Protein AF-A0A6V8E3K4-F1 (afdb_monomer_lite)

pLDDT: mean 82.8, std 21.21, range [32.78, 98.62]

Radius of gyration: 32.44 Å; chains: 1; bounding box: 102×70×47 Å

Sequence (227 aa):
MGITAMIPDMTIGQLMNEASARWGEIWDPQSTRMTLLLLCPRKERKMMELHGDMVEHGQPVVSVFHRPRAEAHLLTEQGFDPRAASFMFVNIATADMGPWMQQLVNNEGWLRNSVELAPTPFSVGLPSQRPFEALQTLCFRHPSLPALERYFLPFPAESLPGKCFVSLPRRAAAEMARQQAEVLGVGRLDKPAPPEPEPVAPAQPSTKVEPTTPSGDTGEGPLEEET

Structure (mmCIF, N/CA/C/O backbone):
data_AF-A0A6V8E3K4-F1
#
_entry.id   AF-A0A6V8E3K4-F1
#
loop_
_atom_site.group_PDB
_atom_site.id
_atom_site.type_symbol
_atom_site.label_atom_id
_atom_site.label_alt_id
_atom_site.label_comp_id
_atom_site.label_asym_id
_atom_site.label_entity_id
_atom_site.label_seq_id
_atom_site.pdbx_PDB_ins_code
_atom_site.Cartn_x
_atom_site.Cartn_y
_atom_site.Cartn_z
_atom_site.occupancy
_atom_site.B_iso_or_equiv
_atom_site.auth_seq_id
_atom_site.auth_comp_id
_atom_site.auth_asym_id
_atom_site.auth_atom_id
_atom_site.pdbx_PDB_model_num
ATOM 1 N N . MET A 1 1 ? 15.796 -10.927 -6.234 1.00 80.44 1 MET A N 1
ATOM 2 C CA . MET A 1 1 ? 16.216 -10.058 -5.117 1.00 80.44 1 MET A CA 1
ATOM 3 C C . MET A 1 1 ? 16.508 -8.670 -5.652 1.00 80.44 1 MET A C 1
ATOM 5 O O . MET A 1 1 ? 17.519 -8.524 -6.330 1.00 80.44 1 MET A O 1
ATOM 9 N N . GLY A 1 2 ? 15.591 -7.718 -5.467 1.00 81.88 2 GLY A N 1
ATOM 10 C CA . GLY A 1 2 ? 15.701 -6.337 -5.949 1.00 81.88 2 GLY A CA 1
ATOM 11 C C . GLY A 1 2 ? 16.623 -5.450 -5.105 1.00 81.88 2 GLY A C 1
ATOM 12 O O . GLY A 1 2 ? 17.398 -5.946 -4.292 1.00 81.88 2 GLY A O 1
ATOM 13 N N . ILE A 1 3 ? 16.557 -4.136 -5.332 1.00 87.88 3 ILE A N 1
ATOM 14 C CA . ILE A 1 3 ? 17.195 -3.105 -4.498 1.00 87.88 3 ILE A CA 1
ATOM 15 C C . ILE A 1 3 ? 16.155 -2.042 -4.161 1.00 87.88 3 ILE A C 1
ATOM 17 O O . ILE A 1 3 ? 15.500 -1.515 -5.061 1.00 87.88 3 ILE A O 1
ATOM 21 N N . THR A 1 4 ? 16.020 -1.711 -2.881 1.00 92.12 4 THR A N 1
ATOM 22 C CA . THR A 1 4 ? 15.008 -0.780 -2.388 1.00 92.12 4 THR A CA 1
ATOM 23 C C . THR A 1 4 ? 15.605 0.581 -2.048 1.00 92.12 4 THR A C 1
ATOM 25 O O . THR A 1 4 ? 16.523 0.702 -1.239 1.00 92.12 4 THR A O 1
ATOM 28 N N . ALA A 1 5 ? 15.044 1.629 -2.647 1.00 93.06 5 ALA A N 1
ATOM 29 C CA . ALA A 1 5 ? 15.357 3.022 -2.356 1.00 93.06 5 ALA A CA 1
ATOM 30 C C . ALA A 1 5 ? 14.197 3.694 -1.610 1.00 93.06 5 ALA A C 1
ATOM 32 O O . ALA A 1 5 ? 13.029 3.384 -1.843 1.00 93.06 5 ALA A O 1
ATOM 33 N N . MET A 1 6 ? 14.512 4.645 -0.730 1.00 95.31 6 MET A N 1
ATOM 34 C CA . MET A 1 6 ? 13.515 5.454 -0.025 1.00 95.31 6 MET A CA 1
ATOM 35 C C . MET A 1 6 ? 13.446 6.848 -0.643 1.00 95.31 6 MET A C 1
ATOM 37 O O . MET A 1 6 ? 14.466 7.527 -0.751 1.00 95.31 6 MET A O 1
ATOM 41 N N . ILE A 1 7 ? 12.240 7.274 -1.015 1.00 94.44 7 ILE A N 1
ATOM 42 C CA . ILE A 1 7 ? 11.954 8.603 -1.551 1.00 94.44 7 ILE A CA 1
ATOM 43 C C . ILE A 1 7 ? 11.020 9.322 -0.563 1.00 94.44 7 ILE A C 1
ATOM 45 O O . ILE A 1 7 ? 9.896 8.853 -0.340 1.00 94.44 7 ILE A O 1
ATOM 49 N N . PRO A 1 8 ? 11.467 10.415 0.081 1.00 94.62 8 PRO A N 1
ATOM 50 C CA . PRO A 1 8 ? 10.642 11.160 1.023 1.00 94.62 8 PRO A CA 1
ATOM 51 C C . PRO A 1 8 ? 9.587 12.002 0.298 1.00 94.62 8 PRO A C 1
ATOM 53 O O . PRO A 1 8 ? 9.772 12.382 -0.855 1.00 94.62 8 PRO A O 1
ATOM 56 N N . ASP A 1 9 ? 8.505 12.311 1.013 1.00 92.88 9 ASP A N 1
ATOM 57 C CA . ASP A 1 9 ? 7.489 13.305 0.638 1.00 92.88 9 ASP A CA 1
ATOM 58 C C . ASP A 1 9 ? 6.864 13.109 -0.754 1.00 92.88 9 ASP A C 1
ATOM 60 O O . ASP A 1 9 ? 6.518 14.070 -1.438 1.00 92.88 9 ASP A O 1
ATOM 64 N N . MET A 1 10 ? 6.677 11.846 -1.143 1.00 95.62 10 MET A N 1
ATOM 65 C CA . MET A 1 10 ? 6.018 11.441 -2.387 1.00 95.62 10 MET A CA 1
ATOM 66 C C . MET A 1 10 ? 4.759 10.624 -2.099 1.00 95.62 10 MET A C 1
ATOM 68 O O . MET A 1 10 ? 4.598 10.048 -1.018 1.00 95.62 10 MET A O 1
ATOM 72 N N . THR A 1 11 ? 3.879 10.539 -3.093 1.00 97.56 11 THR A N 1
ATOM 73 C CA . THR A 1 11 ? 2.755 9.598 -3.113 1.00 97.56 11 THR A CA 1
ATOM 74 C C . THR A 1 11 ? 2.998 8.476 -4.124 1.00 97.56 11 THR A C 1
ATOM 76 O O . THR A 1 11 ? 3.780 8.625 -5.068 1.00 97.56 11 THR A O 1
ATOM 79 N N . ILE A 1 12 ? 2.289 7.351 -3.969 1.00 97.69 12 ILE A N 1
ATOM 80 C CA . ILE A 1 12 ? 2.286 6.285 -4.984 1.00 97.69 12 ILE A CA 1
ATOM 81 C C . ILE A 1 12 ? 1.863 6.866 -6.340 1.00 97.69 12 ILE A C 1
ATOM 83 O O . ILE A 1 12 ? 2.533 6.628 -7.336 1.00 97.69 12 ILE A O 1
ATOM 87 N N . GLY A 1 13 ? 0.794 7.663 -6.380 1.00 97.25 13 GLY A N 1
ATOM 88 C CA . GLY A 1 13 ? 0.258 8.240 -7.611 1.00 97.25 13 GLY A CA 1
ATOM 89 C C . GLY A 1 13 ? 1.252 9.149 -8.335 1.00 97.25 13 GLY A C 1
ATOM 90 O O . GLY A 1 13 ? 1.377 9.056 -9.552 1.00 97.25 13 GLY A O 1
ATOM 91 N N . GLN A 1 14 ? 2.011 9.975 -7.607 1.00 97.31 14 GLN A N 1
ATOM 92 C CA . GLN A 1 14 ? 3.079 10.792 -8.199 1.00 97.31 14 GLN A CA 1
ATOM 93 C C . GLN A 1 14 ? 4.160 9.916 -8.838 1.00 97.31 14 GLN A C 1
ATOM 95 O O . GLN A 1 14 ? 4.499 10.111 -10.002 1.00 97.31 14 GLN A O 1
ATOM 100 N N . LEU A 1 15 ? 4.637 8.898 -8.115 1.00 96.81 15 LEU A N 1
ATOM 101 C CA . LEU A 1 15 ? 5.654 7.979 -8.630 1.00 96.81 15 LEU A CA 1
ATOM 102 C C . LEU A 1 15 ? 5.155 7.165 -9.829 1.00 96.81 15 LEU A C 1
ATOM 104 O O . LEU A 1 15 ? 5.935 6.900 -10.737 1.00 96.81 15 LEU A O 1
ATOM 108 N N . MET A 1 16 ? 3.871 6.794 -9.859 1.00 96.31 16 MET A N 1
ATOM 109 C CA . MET A 1 16 ? 3.265 6.117 -11.010 1.00 96.31 16 MET A CA 1
ATOM 110 C C . MET A 1 16 ? 3.154 7.041 -12.228 1.00 96.31 16 MET A C 1
ATOM 112 O O . MET A 1 16 ? 3.421 6.606 -13.343 1.00 96.31 16 MET A O 1
ATOM 116 N N . ASN A 1 17 ? 2.825 8.320 -12.032 1.00 96.44 17 ASN A N 1
ATOM 117 C CA . ASN A 1 17 ? 2.778 9.298 -13.124 1.00 96.44 17 ASN A CA 1
ATOM 118 C C . ASN A 1 17 ? 4.173 9.593 -13.701 1.00 96.44 17 ASN A C 1
ATOM 120 O O . ASN A 1 17 ? 4.315 9.823 -14.899 1.00 96.44 17 ASN A O 1
ATOM 124 N N . GLU A 1 18 ? 5.207 9.565 -12.859 1.00 95.31 18 GLU A N 1
ATOM 125 C CA . GLU A 1 18 ? 6.607 9.758 -13.257 1.00 95.31 18 GLU A CA 1
ATOM 126 C C . GLU A 1 18 ? 7.283 8.471 -13.759 1.00 95.31 18 GLU A C 1
ATOM 128 O O . GLU A 1 18 ? 8.427 8.524 -14.210 1.00 95.31 18 GLU A O 1
ATOM 133 N N . ALA A 1 19 ? 6.611 7.318 -13.682 1.00 93.75 19 ALA A N 1
ATOM 134 C CA . ALA A 1 19 ? 7.231 6.000 -13.803 1.00 93.75 19 ALA A CA 1
ATOM 135 C C . ALA A 1 19 ? 8.024 5.810 -15.103 1.00 93.75 19 ALA A C 1
ATOM 137 O O . ALA A 1 19 ? 9.188 5.415 -15.053 1.00 93.75 19 ALA A O 1
ATOM 138 N N . SER A 1 20 ? 7.444 6.162 -16.255 1.00 92.19 20 SER A N 1
ATOM 139 C CA . SER A 1 20 ? 8.118 6.029 -17.554 1.00 92.19 20 SER A CA 1
ATOM 140 C C . SER A 1 20 ? 9.384 6.883 -17.646 1.00 92.19 20 SER A C 1
ATOM 142 O O . SER A 1 20 ? 10.398 6.430 -18.166 1.00 92.19 20 SER A O 1
ATOM 144 N N . ALA A 1 21 ? 9.350 8.108 -17.116 1.00 91.50 21 ALA A N 1
ATOM 145 C CA . ALA A 1 21 ? 10.513 8.995 -17.114 1.00 91.50 21 ALA A CA 1
ATOM 146 C C . ALA A 1 21 ? 11.571 8.548 -16.094 1.00 91.50 21 ALA A C 1
ATOM 148 O O . ALA A 1 21 ? 12.767 8.675 -16.338 1.00 91.50 21 ALA A O 1
ATOM 149 N N . ARG A 1 22 ? 11.132 8.026 -14.946 1.00 91.31 22 ARG A N 1
ATOM 150 C CA . ARG A 1 22 ? 11.997 7.653 -13.824 1.00 91.31 22 ARG A CA 1
ATOM 151 C C . ARG A 1 22 ? 12.678 6.300 -14.015 1.00 91.31 22 ARG A C 1
ATOM 153 O O . ARG A 1 22 ? 13.808 6.126 -13.565 1.00 91.31 22 ARG A O 1
ATOM 160 N N . TRP A 1 23 ? 11.987 5.339 -14.618 1.00 90.50 23 TRP A N 1
ATOM 161 C CA . TRP A 1 23 ? 12.438 3.950 -14.706 1.00 90.50 23 TRP A CA 1
ATOM 162 C C . TRP A 1 23 ? 12.644 3.460 -16.141 1.00 90.50 23 TRP A C 1
ATOM 164 O O . TRP A 1 23 ? 13.204 2.382 -16.311 1.00 90.50 23 TRP A O 1
ATOM 174 N N . GLY A 1 24 ? 12.266 4.241 -17.160 1.00 88.69 24 GLY A N 1
ATOM 175 C CA . GLY A 1 24 ? 12.573 3.946 -18.560 1.00 88.69 24 GLY A CA 1
ATOM 176 C C . GLY A 1 24 ? 12.165 2.530 -18.962 1.00 88.69 24 GLY A C 1
ATOM 177 O O . GLY A 1 24 ? 11.034 2.117 -18.726 1.00 88.69 24 GLY A O 1
ATOM 178 N N . GLU A 1 25 ? 13.111 1.773 -19.518 1.00 87.12 25 GLU A N 1
ATOM 179 C CA . GLU A 1 25 ? 12.907 0.404 -20.017 1.00 87.12 25 GLU A CA 1
ATOM 180 C C . GLU A 1 25 ? 12.500 -0.614 -18.937 1.00 87.12 25 GLU A C 1
ATOM 182 O O . GLU A 1 25 ? 11.960 -1.669 -19.256 1.00 87.12 25 GLU A O 1
ATOM 187 N N . ILE A 1 26 ? 12.731 -0.308 -17.657 1.00 87.88 26 ILE A N 1
ATOM 188 C CA . ILE A 1 26 ? 12.340 -1.169 -16.529 1.00 87.88 26 ILE A CA 1
ATOM 189 C C . ILE A 1 26 ? 10.818 -1.140 -16.340 1.00 87.88 26 ILE A C 1
ATOM 191 O O . ILE A 1 26 ? 10.219 -2.094 -15.847 1.00 87.88 26 ILE A O 1
ATOM 195 N N . TRP A 1 27 ? 10.198 -0.012 -16.681 1.00 93.00 27 TRP A N 1
ATOM 196 C CA . TRP A 1 27 ? 8.770 0.191 -16.545 1.00 93.00 27 TRP A CA 1
ATOM 197 C C . TRP A 1 27 ? 8.063 -0.193 -17.837 1.00 93.00 27 TRP A C 1
ATOM 199 O O . TRP A 1 27 ? 8.203 0.486 -18.853 1.00 93.00 27 TRP A O 1
ATOM 209 N N . ASP A 1 28 ? 7.239 -1.235 -17.779 1.00 93.50 28 ASP A N 1
ATOM 210 C CA . ASP A 1 28 ? 6.293 -1.505 -18.859 1.00 93.50 28 ASP A CA 1
ATOM 211 C C . ASP A 1 28 ? 4.926 -0.859 -18.538 1.00 93.50 28 ASP A C 1
ATOM 213 O O . ASP A 1 28 ? 4.254 -1.292 -17.592 1.00 93.50 28 ASP A O 1
ATOM 217 N N . PRO A 1 29 ? 4.494 0.158 -19.317 1.00 91.94 29 PRO A N 1
ATOM 218 C CA . PRO A 1 29 ? 3.249 0.887 -19.091 1.00 91.94 29 PRO A CA 1
ATOM 219 C C . PRO A 1 29 ? 1.988 0.077 -19.422 1.00 91.94 29 PRO A C 1
ATOM 221 O O . PRO A 1 29 ? 0.892 0.520 -19.087 1.00 91.94 29 PRO A O 1
ATOM 224 N N . GLN A 1 30 ? 2.111 -1.070 -20.098 1.00 93.56 30 GLN A N 1
ATOM 225 C CA . GLN A 1 30 ? 0.984 -1.959 -20.399 1.00 93.56 30 GLN A CA 1
ATOM 226 C C . GLN A 1 30 ? 0.717 -2.968 -19.279 1.00 93.56 30 GLN A C 1
ATOM 228 O O . GLN A 1 30 ? -0.338 -3.606 -19.252 1.00 93.56 30 GLN A O 1
ATOM 233 N N . SER A 1 31 ? 1.639 -3.106 -18.326 1.00 94.38 31 SER A N 1
ATOM 234 C CA . SER A 1 31 ? 1.451 -4.005 -17.198 1.00 94.38 31 SER A CA 1
ATOM 235 C C . SER A 1 31 ? 0.281 -3.560 -16.327 1.00 94.38 31 SER A C 1
ATOM 237 O O . SER A 1 31 ? 0.240 -2.445 -15.810 1.00 94.38 31 SER A O 1
ATOM 239 N N . THR A 1 32 ? -0.645 -4.483 -16.073 1.00 96.75 32 THR A N 1
ATOM 240 C CA . THR A 1 32 ? -1.747 -4.254 -15.133 1.00 96.75 32 THR A CA 1
ATOM 241 C C . THR A 1 32 ? -1.222 -4.233 -13.701 1.00 96.75 32 THR A C 1
ATOM 243 O O . THR A 1 32 ? -0.498 -5.143 -13.277 1.00 96.75 32 THR A O 1
ATOM 246 N N . ARG A 1 33 ? -1.613 -3.212 -12.935 1.00 96.38 33 ARG A N 1
ATOM 247 C CA . ARG A 1 33 ? -1.152 -2.979 -11.561 1.00 96.38 33 ARG A CA 1
ATOM 248 C C . ARG A 1 33 ? -2.316 -2.877 -10.592 1.00 96.38 33 ARG A C 1
ATOM 250 O O . ARG A 1 33 ? -3.436 -2.564 -10.982 1.00 96.38 33 ARG A O 1
ATOM 257 N N . MET A 1 34 ? -2.026 -3.110 -9.320 1.00 96.62 34 MET A N 1
ATOM 258 C CA . MET A 1 34 ? -2.977 -2.911 -8.232 1.00 96.62 34 MET A CA 1
ATOM 259 C C . MET A 1 34 ? -2.287 -2.362 -6.992 1.00 96.62 34 MET A C 1
ATOM 261 O O . MET A 1 34 ? -1.101 -2.612 -6.776 1.00 96.62 34 MET A O 1
ATOM 265 N N . THR A 1 35 ? -3.055 -1.651 -6.169 1.00 97.88 35 THR A N 1
ATOM 266 C CA . THR A 1 35 ? -2.643 -1.207 -4.837 1.00 97.88 35 THR A CA 1
ATOM 267 C C . THR A 1 35 ? -3.321 -2.086 -3.790 1.00 97.88 35 THR A C 1
ATOM 269 O O . THR A 1 35 ? -4.546 -2.086 -3.673 1.00 97.88 35 THR A O 1
ATOM 272 N N . LEU A 1 36 ? -2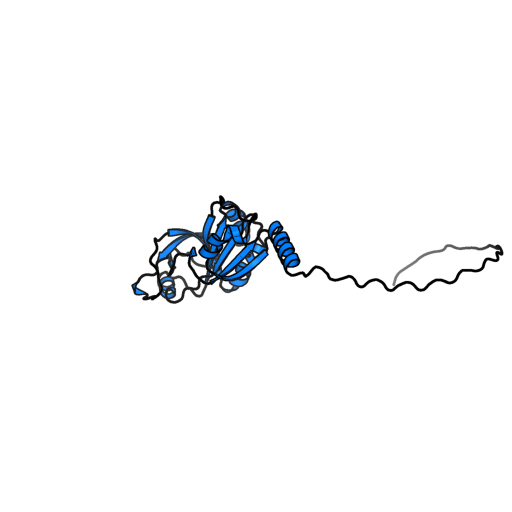.528 -2.835 -3.027 1.00 97.81 36 LEU A N 1
ATOM 273 C CA . LEU A 1 36 ? -2.988 -3.723 -1.955 1.00 97.81 36 LEU A CA 1
ATOM 274 C C . LEU A 1 36 ? -2.547 -3.214 -0.580 1.00 97.81 36 LEU A C 1
ATOM 276 O O . LEU A 1 36 ? -1.639 -2.385 -0.480 1.00 97.81 36 LEU A O 1
ATOM 280 N N . LEU A 1 37 ? -3.174 -3.724 0.479 1.00 98.62 37 LEU A N 1
ATOM 281 C CA . LEU A 1 37 ? -2.830 -3.420 1.868 1.00 98.62 37 LEU A CA 1
ATOM 282 C C . LEU A 1 37 ? -2.046 -4.576 2.503 1.00 98.62 37 LEU A C 1
ATOM 284 O O . LEU A 1 37 ? -2.475 -5.727 2.467 1.00 98.62 37 LEU A O 1
ATOM 288 N N . LEU A 1 38 ? -0.920 -4.263 3.138 1.00 98.50 38 LEU A N 1
ATOM 289 C CA . LEU A 1 38 ? -0.187 -5.164 4.020 1.00 98.50 38 LEU A CA 1
ATOM 290 C C . LEU A 1 38 ? -0.301 -4.686 5.470 1.00 98.50 38 LEU A C 1
ATOM 292 O O . LEU A 1 38 ? -0.050 -3.514 5.771 1.00 98.50 38 LEU A O 1
ATOM 296 N N . LEU A 1 39 ? -0.654 -5.606 6.369 1.00 98.31 39 LEU A N 1
ATOM 297 C CA . LEU A 1 39 ? -0.708 -5.377 7.812 1.00 98.31 39 LEU A CA 1
ATOM 298 C C . LEU A 1 39 ? 0.379 -6.196 8.509 1.00 98.31 39 LEU A C 1
ATOM 300 O O . LEU A 1 39 ? 0.288 -7.422 8.575 1.00 98.31 39 LEU A O 1
ATOM 304 N N . CYS A 1 40 ? 1.378 -5.520 9.077 1.00 97.94 40 CYS A N 1
ATOM 305 C CA . CYS A 1 40 ? 2.447 -6.162 9.849 1.00 97.94 40 CYS A CA 1
ATOM 306 C C . CYS A 1 40 ? 2.557 -5.584 11.267 1.00 97.94 40 CYS A C 1
ATOM 308 O O . CYS A 1 40 ? 2.223 -4.414 11.486 1.00 97.94 40 CYS A O 1
ATOM 310 N N . PRO A 1 41 ? 3.039 -6.355 12.257 1.00 97.69 41 PRO A N 1
ATOM 311 C CA . PRO A 1 41 ? 3.396 -5.830 13.564 1.00 97.69 41 PRO A CA 1
ATOM 312 C C . PRO A 1 41 ? 4.389 -4.676 13.434 1.00 97.69 41 PRO A C 1
ATOM 314 O O . PRO A 1 41 ? 5.315 -4.708 12.625 1.00 97.69 41 PRO A O 1
ATOM 317 N N . ARG A 1 42 ? 4.262 -3.648 14.277 1.00 96.00 42 ARG A N 1
ATOM 318 C CA . ARG A 1 42 ? 5.152 -2.471 14.197 1.00 96.00 42 ARG A CA 1
ATOM 319 C C . ARG A 1 42 ? 6.642 -2.795 14.299 1.00 96.00 42 ARG A C 1
ATOM 321 O O . ARG A 1 42 ? 7.446 -2.120 13.663 1.00 96.00 42 ARG A O 1
ATOM 328 N N . LYS A 1 43 ? 6.996 -3.831 15.062 1.00 95.69 43 LYS A N 1
ATOM 329 C CA . LYS A 1 43 ? 8.375 -4.327 15.203 1.00 95.69 43 LYS A CA 1
ATOM 330 C C . LYS A 1 43 ? 8.972 -4.847 13.886 1.00 95.69 43 LYS A C 1
ATOM 332 O O . LYS A 1 43 ? 10.177 -4.766 13.701 1.00 95.69 43 LYS A O 1
ATOM 337 N N . GLU A 1 44 ? 8.138 -5.313 12.960 1.00 95.88 44 GLU A N 1
ATOM 338 C CA . GLU A 1 44 ? 8.548 -5.867 11.662 1.00 95.88 44 GLU A CA 1
A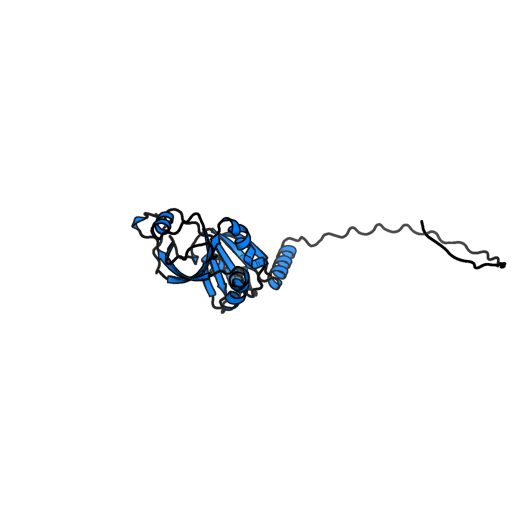TOM 339 C C . GLU A 1 44 ? 8.547 -4.819 10.544 1.00 95.88 44 GLU A C 1
ATOM 341 O O . GLU A 1 44 ? 8.936 -5.108 9.416 1.00 95.88 44 GLU A O 1
ATOM 346 N N . ARG A 1 45 ? 8.180 -3.567 10.849 1.00 95.81 45 ARG A N 1
ATOM 347 C CA . ARG A 1 45 ? 8.150 -2.474 9.870 1.00 95.81 45 ARG A CA 1
ATOM 348 C C . ARG A 1 45 ? 9.460 -2.357 9.092 1.00 95.81 45 ARG A C 1
ATOM 350 O O . ARG A 1 45 ? 9.422 -2.228 7.877 1.00 95.81 45 ARG A O 1
ATOM 357 N N . LYS A 1 46 ? 10.609 -2.413 9.777 1.00 94.50 46 LYS A N 1
ATOM 358 C CA . LYS A 1 46 ? 11.922 -2.240 9.136 1.00 94.50 46 LYS A CA 1
ATOM 359 C C . LYS A 1 46 ? 12.245 -3.360 8.145 1.00 94.50 46 LYS A C 1
ATOM 361 O O . LYS A 1 46 ? 12.870 -3.088 7.128 1.00 94.50 46 LYS A O 1
ATOM 366 N N . MET A 1 47 ? 11.805 -4.583 8.438 1.00 94.75 47 MET A N 1
ATOM 367 C CA . MET A 1 47 ? 11.923 -5.712 7.517 1.00 94.75 47 MET A CA 1
ATOM 368 C C . MET A 1 47 ? 11.051 -5.467 6.281 1.00 94.75 47 MET A C 1
ATOM 370 O O . MET A 1 47 ? 11.552 -5.529 5.163 1.00 94.75 47 MET A O 1
ATOM 374 N N . MET A 1 48 ? 9.796 -5.052 6.480 1.00 96.56 48 MET A N 1
ATOM 375 C CA . MET A 1 48 ? 8.874 -4.770 5.375 1.00 96.56 48 MET A CA 1
ATOM 376 C C . MET A 1 48 ? 9.331 -3.611 4.475 1.00 96.56 48 MET A C 1
ATOM 378 O O . MET A 1 48 ? 9.096 -3.650 3.272 1.00 96.56 48 MET A O 1
ATOM 382 N N . GLU A 1 49 ? 10.027 -2.606 5.021 1.00 95.75 49 GLU A N 1
ATOM 383 C CA . GLU A 1 49 ? 10.660 -1.533 4.231 1.00 95.75 49 GLU A CA 1
ATOM 384 C C . GLU A 1 49 ? 11.677 -2.062 3.206 1.00 95.75 49 GLU A C 1
ATOM 386 O O . GLU A 1 49 ? 11.886 -1.408 2.190 1.00 95.75 49 GLU A O 1
ATOM 391 N N . LEU A 1 50 ? 12.303 -3.215 3.468 1.00 94.19 50 LEU A N 1
ATOM 392 C CA . LEU A 1 50 ? 13.330 -3.840 2.628 1.00 94.19 50 LEU A CA 1
ATOM 393 C C . LEU A 1 50 ? 12.857 -5.162 2.006 1.00 94.19 50 LEU A C 1
ATOM 395 O O . LEU A 1 50 ? 13.667 -5.915 1.470 1.00 94.19 50 LEU A O 1
ATOM 399 N N . HIS A 1 51 ? 11.553 -5.459 2.046 1.00 94.75 51 HIS A N 1
ATOM 400 C CA . HIS A 1 51 ? 11.007 -6.726 1.540 1.00 94.75 51 HIS A CA 1
ATOM 401 C C . HIS A 1 51 ? 11.396 -6.993 0.082 1.00 94.75 51 HIS A C 1
ATOM 403 O O . HIS A 1 51 ? 11.773 -8.103 -0.289 1.00 94.75 51 HIS A O 1
ATOM 409 N N . GLY A 1 52 ? 11.396 -5.943 -0.739 1.00 92.62 52 GLY A N 1
ATOM 410 C CA . GLY A 1 52 ? 11.767 -6.039 -2.146 1.00 92.62 52 GLY A CA 1
ATOM 411 C C . GLY A 1 52 ? 13.224 -6.448 -2.400 1.00 92.62 52 GLY A C 1
ATOM 412 O O . GLY A 1 52 ? 13.526 -6.965 -3.475 1.00 92.62 52 GLY A O 1
ATOM 413 N N . ASP A 1 53 ? 14.115 -6.298 -1.417 1.00 92.56 53 ASP A N 1
ATOM 414 C CA . ASP A 1 53 ? 15.504 -6.765 -1.522 1.00 92.56 53 ASP A CA 1
ATOM 415 C C . ASP A 1 53 ? 15.576 -8.293 -1.456 1.00 92.56 53 ASP A C 1
ATOM 417 O O . ASP A 1 53 ? 16.453 -8.910 -2.056 1.00 92.56 53 ASP A O 1
ATOM 421 N N . MET A 1 54 ? 14.613 -8.923 -0.784 1.00 90.81 54 MET A N 1
ATOM 422 C CA . MET A 1 54 ? 14.535 -10.375 -0.608 1.00 90.81 54 MET A CA 1
ATOM 423 C C . MET A 1 54 ? 13.725 -11.063 -1.714 1.00 90.81 54 MET A C 1
ATOM 425 O O . MET A 1 54 ? 13.790 -12.281 -1.868 1.00 90.81 54 MET A O 1
ATOM 429 N N . VAL A 1 55 ? 12.998 -10.293 -2.526 1.00 91.88 55 VAL A N 1
ATOM 430 C CA . VAL A 1 55 ? 12.076 -10.803 -3.547 1.00 91.88 55 VAL A CA 1
ATOM 431 C C . VAL A 1 55 ? 12.624 -10.555 -4.951 1.00 91.88 55 VAL A C 1
ATOM 433 O O . VAL A 1 55 ? 13.281 -9.554 -5.234 1.00 91.88 55 VAL A O 1
ATOM 436 N N . GLU A 1 56 ? 12.414 -11.498 -5.864 1.00 90.81 56 GLU A N 1
ATOM 437 C CA . 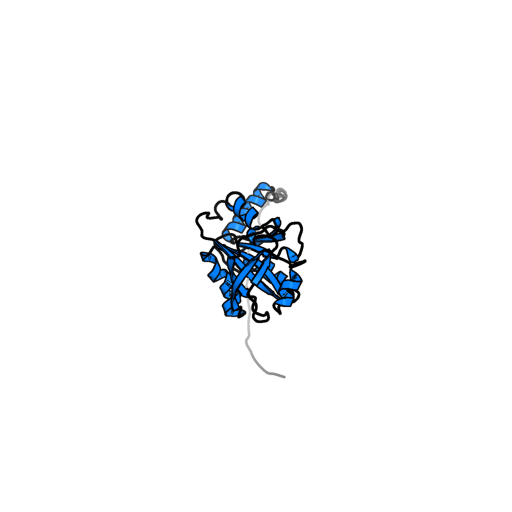GLU A 1 56 ? 12.593 -11.267 -7.298 1.00 90.81 56 GLU A CA 1
ATOM 438 C C . GLU A 1 56 ? 11.278 -10.820 -7.932 1.00 90.81 56 GLU A C 1
ATOM 440 O O . GLU A 1 56 ? 10.237 -11.427 -7.700 1.00 90.81 56 GLU A O 1
ATOM 445 N N . HIS A 1 57 ? 11.340 -9.732 -8.695 1.00 93.25 57 HIS A N 1
ATOM 446 C CA . HIS A 1 57 ? 10.205 -9.111 -9.368 1.00 93.25 57 HIS A CA 1
ATOM 447 C C . HIS A 1 57 ? 10.683 -8.464 -10.669 1.00 93.25 57 HIS A C 1
ATOM 449 O O . HIS A 1 57 ? 11.868 -8.132 -10.799 1.00 93.25 57 HIS A O 1
ATOM 455 N N . GLY A 1 58 ? 9.783 -8.366 -11.645 1.00 92.31 58 GLY A N 1
ATOM 456 C CA . GLY A 1 58 ? 10.074 -7.857 -12.983 1.00 92.31 58 GLY A CA 1
ATOM 457 C C . GLY A 1 58 ? 9.851 -6.355 -13.136 1.00 92.31 58 GLY A C 1
ATOM 458 O O . GLY A 1 58 ? 10.540 -5.727 -13.934 1.00 92.31 58 GLY A O 1
ATOM 459 N N . GLN A 1 59 ? 8.929 -5.775 -12.368 1.00 94.12 59 GLN A N 1
ATOM 460 C CA . GLN A 1 59 ? 8.553 -4.363 -12.446 1.00 94.12 59 GLN A CA 1
ATOM 461 C C . GLN A 1 59 ? 8.823 -3.624 -11.131 1.00 94.12 59 GLN A C 1
ATOM 463 O O . GLN A 1 59 ? 8.698 -4.218 -10.062 1.00 94.12 59 GLN A O 1
ATOM 468 N N . PRO A 1 60 ? 9.093 -2.304 -11.159 1.00 95.81 60 PRO A N 1
ATOM 469 C CA . PRO A 1 60 ? 9.226 -1.507 -9.945 1.00 95.81 60 PRO A CA 1
ATOM 470 C C . PRO A 1 60 ? 8.023 -1.684 -9.011 1.00 95.81 60 PRO A C 1
ATOM 472 O O . PRO A 1 60 ? 6.868 -1.592 -9.444 1.00 95.81 60 PRO A O 1
ATOM 475 N N . VAL A 1 61 ? 8.285 -1.908 -7.724 1.00 97.56 61 VAL A N 1
ATOM 476 C CA . VAL A 1 61 ? 7.255 -2.022 -6.682 1.00 97.56 61 VAL A CA 1
ATOM 477 C C . VAL A 1 61 ? 7.351 -0.819 -5.764 1.00 97.56 61 VAL A C 1
ATOM 479 O O . VAL A 1 61 ? 8.415 -0.538 -5.218 1.00 97.56 61 VAL A O 1
ATOM 482 N N . VAL A 1 62 ? 6.244 -0.100 -5.588 1.00 98.00 62 VAL A N 1
ATOM 483 C CA . VAL A 1 62 ? 6.202 1.111 -4.760 1.00 98.00 62 VAL A CA 1
ATOM 484 C C . VAL A 1 62 ? 5.338 0.858 -3.553 1.00 98.00 62 VAL A C 1
ATOM 486 O O . VAL A 1 62 ? 4.233 0.342 -3.669 1.00 98.00 62 VAL A O 1
ATOM 489 N N . SER A 1 63 ? 5.815 1.262 -2.388 1.00 98.00 63 SER A N 1
ATOM 490 C CA . SER A 1 63 ? 5.055 1.108 -1.162 1.00 98.00 63 SER A CA 1
ATOM 491 C C . SER A 1 63 ? 5.151 2.316 -0.255 1.00 98.00 63 SER A C 1
ATOM 493 O O . SER A 1 63 ? 6.156 3.018 -0.244 1.00 98.00 63 SER A O 1
ATOM 495 N N . VAL A 1 64 ? 4.101 2.565 0.520 1.00 98.06 64 VAL A N 1
ATOM 496 C CA . VAL A 1 64 ? 4.046 3.665 1.483 1.00 98.06 64 VAL A CA 1
ATOM 497 C C . VAL A 1 64 ? 3.371 3.196 2.760 1.00 98.06 64 VAL A C 1
ATOM 499 O O . VAL A 1 64 ? 2.345 2.517 2.739 1.00 98.06 64 VAL A O 1
ATOM 502 N N . PHE A 1 65 ? 3.943 3.571 3.900 1.00 97.62 65 PHE A N 1
ATOM 503 C CA . PHE A 1 65 ? 3.300 3.336 5.186 1.00 97.62 65 PHE A CA 1
ATOM 504 C C . PHE A 1 65 ? 2.367 4.486 5.538 1.00 97.62 65 PHE A C 1
ATOM 506 O O . PHE A 1 65 ? 2.818 5.616 5.731 1.00 97.62 65 PHE A O 1
ATOM 513 N N . HIS A 1 66 ? 1.096 4.169 5.748 1.00 96.44 66 HIS A N 1
ATOM 514 C CA . HIS A 1 66 ? 0.133 5.079 6.340 1.00 96.44 66 HIS A CA 1
ATOM 515 C C . HIS A 1 66 ? 0.115 4.925 7.865 1.00 96.44 66 HIS A C 1
ATOM 517 O O . HIS A 1 66 ? 0.199 3.822 8.415 1.00 96.44 66 HIS A O 1
ATOM 523 N N . ARG A 1 67 ? 0.006 6.048 8.578 1.00 94.12 67 ARG A N 1
ATOM 524 C CA . ARG A 1 67 ? -0.194 6.057 10.028 1.00 94.12 67 ARG A CA 1
ATOM 525 C C . ARG A 1 67 ? -1.512 6.764 10.334 1.00 94.12 67 ARG A C 1
ATOM 527 O O . ARG A 1 67 ? -1.510 7.992 10.281 1.00 94.12 67 ARG A O 1
ATOM 534 N N . PRO A 1 68 ? -2.561 6.028 10.744 1.00 93.44 68 PRO A N 1
ATOM 535 C CA . PRO A 1 68 ? -3.795 6.625 11.239 1.00 93.44 68 PRO A CA 1
ATOM 536 C C . PRO A 1 68 ? -3.497 7.625 12.356 1.00 93.44 68 PRO A C 1
ATOM 538 O O . PRO A 1 68 ? -2.753 7.320 13.300 1.00 93.44 68 PRO A O 1
ATOM 541 N N . ARG A 1 69 ? -4.038 8.832 12.219 1.00 90.50 69 ARG A N 1
ATOM 542 C CA . ARG A 1 69 ? -3.969 9.913 13.199 1.00 90.50 69 ARG A CA 1
ATOM 543 C C . ARG A 1 69 ? -5.370 10.185 13.720 1.00 90.50 69 ARG A C 1
ATOM 545 O O . ARG A 1 69 ? -5.762 9.555 14.698 1.00 90.50 69 ARG A O 1
ATOM 552 N N . ALA A 1 70 ? -6.116 11.079 13.080 1.00 90.31 70 ALA A N 1
ATOM 553 C CA . ALA A 1 70 ? -7.460 11.436 13.521 1.00 90.31 70 ALA A CA 1
ATOM 554 C C . ALA A 1 70 ? -8.432 10.255 13.390 1.00 90.31 70 ALA A C 1
ATOM 556 O O . ALA A 1 70 ? -9.324 10.087 14.210 1.00 90.31 70 ALA A O 1
ATOM 557 N N . GLU A 1 71 ? -8.195 9.384 12.415 1.00 92.25 71 GLU A N 1
ATOM 558 C CA . GLU A 1 71 ? -9.007 8.220 12.056 1.00 92.25 71 GLU A CA 1
ATOM 559 C C . GLU A 1 71 ? -8.769 7.034 13.003 1.00 92.25 71 GLU A C 1
ATOM 561 O O . GLU A 1 71 ? -9.470 6.031 12.935 1.00 92.25 71 GLU A O 1
ATOM 566 N N . ALA A 1 72 ? -7.773 7.119 13.894 1.00 94.38 72 ALA A N 1
ATOM 567 C CA . ALA A 1 72 ? -7.372 6.006 14.748 1.00 94.38 72 ALA A CA 1
ATOM 568 C C . ALA A 1 72 ? -8.509 5.504 15.657 1.00 94.38 72 ALA A C 1
ATOM 570 O O . ALA A 1 72 ? -8.575 4.308 15.927 1.00 94.38 72 ALA A O 1
ATOM 571 N N . HIS A 1 73 ? -9.410 6.389 16.099 1.00 94.94 73 HIS A N 1
ATOM 572 C CA . HIS A 1 73 ? -10.567 6.001 16.913 1.00 94.94 73 HIS A CA 1
ATOM 573 C C . HIS A 1 73 ? -11.547 5.101 16.147 1.00 94.94 73 HIS A C 1
ATOM 575 O O . HIS A 1 73 ? -12.051 4.149 16.729 1.00 94.94 73 HIS A O 1
ATOM 581 N N . LEU A 1 74 ? -11.720 5.312 14.837 1.00 95.56 74 LEU A N 1
ATOM 582 C CA . LEU A 1 74 ? -12.576 4.477 13.984 1.00 95.56 74 LEU A CA 1
ATOM 583 C C . LEU A 1 74 ? -12.055 3.040 13.859 1.00 95.56 74 LEU A C 1
ATOM 585 O O . LEU A 1 74 ? -12.814 2.121 13.568 1.00 95.56 74 LEU A O 1
ATOM 589 N N . LEU A 1 75 ? -10.749 2.831 14.041 1.00 96.31 75 LEU A N 1
ATOM 590 C CA . LEU A 1 75 ? -10.163 1.488 14.095 1.00 96.31 75 LEU A CA 1
ATOM 591 C C . LEU A 1 75 ? -10.434 0.842 15.452 1.00 96.31 75 LEU A C 1
ATOM 593 O O . LEU A 1 75 ? -10.833 -0.318 15.508 1.00 96.31 75 LEU A O 1
ATOM 597 N N . THR A 1 76 ? -10.298 1.611 16.533 1.00 96.00 76 THR A N 1
ATOM 598 C CA . THR A 1 76 ? -10.635 1.150 17.884 1.00 96.00 76 THR A CA 1
ATOM 599 C C . THR A 1 76 ? -12.111 0.759 17.998 1.00 96.00 76 THR A C 1
ATOM 601 O O . THR A 1 76 ? -12.417 -0.260 18.609 1.00 96.00 76 THR A O 1
ATOM 604 N N . GLU A 1 77 ? -13.022 1.514 17.377 1.00 95.50 77 GLU A N 1
ATOM 605 C CA . GLU A 1 77 ? -14.459 1.195 17.307 1.00 95.50 77 GLU A CA 1
ATOM 606 C C . GLU A 1 77 ? -14.739 -0.128 16.578 1.00 95.50 77 GLU A C 1
ATOM 608 O O . GLU A 1 77 ? -15.682 -0.834 16.924 1.00 95.50 77 GLU A O 1
ATOM 613 N N . GLN A 1 78 ? -13.883 -0.507 15.626 1.00 95.12 78 GLN A N 1
ATOM 614 C CA . GLN A 1 78 ? -13.915 -1.809 14.950 1.00 95.12 78 GLN A CA 1
ATOM 615 C C . GLN A 1 78 ? -13.211 -2.924 15.748 1.00 95.12 78 GLN A C 1
ATOM 617 O O . GLN A 1 78 ? -13.051 -4.036 15.249 1.00 95.12 78 GLN A O 1
ATOM 622 N N . GLY A 1 79 ? -12.742 -2.647 16.969 1.00 95.31 79 GLY A N 1
ATOM 623 C CA . GLY A 1 79 ? -11.990 -3.605 17.782 1.00 95.31 79 GLY A CA 1
ATOM 624 C C . GLY A 1 79 ? -10.553 -3.844 17.302 1.00 95.31 79 GLY A C 1
ATOM 625 O O . GLY A 1 79 ? -9.927 -4.822 17.708 1.00 95.31 79 GLY A O 1
ATOM 626 N N . PHE A 1 80 ? -10.008 -2.967 16.453 1.00 96.38 80 PHE A N 1
ATOM 627 C CA . PHE A 1 80 ? -8.644 -3.065 15.938 1.00 96.38 80 PHE A CA 1
ATOM 628 C C . PHE A 1 80 ? -7.732 -2.052 16.640 1.00 96.38 80 PHE A C 1
ATOM 630 O O . PHE A 1 80 ? -7.950 -0.847 16.543 1.00 96.38 80 PHE A O 1
ATOM 637 N N . ASP A 1 81 ? -6.659 -2.508 17.297 1.00 95.44 81 ASP A N 1
ATOM 638 C CA . ASP A 1 81 ? -5.677 -1.593 17.895 1.00 95.44 81 ASP A CA 1
ATOM 639 C C . ASP A 1 81 ? -4.776 -0.959 16.810 1.00 95.44 81 ASP A C 1
ATOM 641 O O . ASP A 1 81 ? -3.895 -1.635 16.259 1.00 95.44 81 ASP A O 1
ATOM 645 N N . PRO A 1 82 ? -4.891 0.356 16.527 1.00 94.69 82 PRO A N 1
ATOM 646 C CA . PRO A 1 82 ? -4.034 1.026 15.549 1.00 94.69 82 PRO A CA 1
ATOM 647 C C . PRO A 1 82 ? -2.556 1.039 15.966 1.00 94.69 82 PRO A C 1
ATOM 649 O O . PRO A 1 82 ? -1.682 1.365 15.151 1.00 94.69 82 PRO A O 1
ATOM 652 N N . ARG A 1 83 ? -2.247 0.740 17.237 1.00 94.44 83 ARG A N 1
ATOM 653 C CA . ARG A 1 83 ? -0.886 0.654 17.775 1.00 94.44 83 ARG A CA 1
ATOM 654 C C . ARG A 1 83 ? -0.231 -0.711 17.620 1.00 94.44 83 ARG A C 1
ATOM 656 O O . ARG A 1 83 ? 0.998 -0.754 17.648 1.00 94.44 83 ARG A O 1
ATOM 663 N N . ALA A 1 84 ? -0.998 -1.762 17.357 1.00 94.38 84 ALA A N 1
ATOM 664 C CA . ALA A 1 84 ? -0.467 -3.100 17.128 1.00 94.38 84 ALA A CA 1
ATOM 665 C C . ALA A 1 84 ? 0.150 -3.262 15.726 1.00 94.38 84 ALA A C 1
ATOM 667 O O . ALA A 1 84 ? 1.130 -3.991 15.561 1.00 94.38 84 ALA A O 1
ATOM 668 N N . ALA A 1 85 ? -0.372 -2.540 14.728 1.00 97.06 85 ALA A N 1
ATOM 669 C CA . ALA A 1 85 ? -0.008 -2.722 13.324 1.00 97.06 85 ALA A CA 1
ATOM 670 C C . ALA A 1 85 ? 0.699 -1.509 12.690 1.00 97.06 85 ALA A C 1
ATOM 672 O O . ALA A 1 85 ? 0.591 -0.360 13.142 1.00 97.06 85 ALA A O 1
ATOM 673 N N . SER A 1 86 ? 1.419 -1.790 11.608 1.00 97.75 86 SER A N 1
ATOM 674 C CA . SER A 1 86 ? 1.765 -0.850 10.546 1.00 97.75 86 SER A CA 1
ATOM 675 C C . SER A 1 86 ? 0.905 -1.156 9.324 1.00 97.75 86 SER A C 1
ATOM 677 O O . SER A 1 86 ? 0.682 -2.320 9.003 1.00 97.75 86 SER A O 1
ATOM 679 N N . PHE A 1 87 ? 0.455 -0.105 8.644 1.00 98.12 87 PHE A N 1
ATOM 680 C CA . PHE A 1 87 ? -0.420 -0.191 7.480 1.00 98.12 87 PHE A CA 1
ATOM 681 C C . PHE A 1 87 ? 0.382 0.235 6.260 1.00 98.12 87 PHE A C 1
ATOM 683 O O . PHE A 1 87 ? 0.790 1.394 6.168 1.00 98.12 87 PHE A O 1
ATOM 690 N N . MET A 1 88 ? 0.675 -0.703 5.370 1.00 98.31 88 MET A N 1
ATOM 691 C CA . MET A 1 88 ? 1.533 -0.477 4.213 1.00 98.31 88 MET A CA 1
ATOM 692 C C . MET A 1 88 ? 0.729 -0.689 2.942 1.00 98.31 88 MET A C 1
ATOM 694 O O . MET A 1 88 ? 0.248 -1.787 2.691 1.00 98.31 88 MET A O 1
ATOM 698 N N . PHE A 1 89 ? 0.593 0.353 2.135 1.00 98.56 89 PHE A N 1
ATOM 699 C CA . PHE A 1 89 ? 0.059 0.214 0.790 1.00 98.56 89 PHE A CA 1
ATOM 700 C C . PHE A 1 89 ? 1.183 -0.176 -0.148 1.00 98.56 89 PHE A C 1
ATOM 702 O O . PHE A 1 89 ? 2.264 0.407 -0.080 1.00 98.56 89 PHE A O 1
ATOM 709 N N . VAL A 1 90 ? 0.931 -1.154 -1.009 1.00 98.50 90 VAL A N 1
ATOM 710 C CA . VAL A 1 90 ? 1.896 -1.650 -1.989 1.00 98.50 90 VAL A CA 1
ATOM 711 C C . VAL A 1 90 ? 1.247 -1.615 -3.359 1.00 98.50 90 VAL A C 1
ATOM 713 O O . VAL A 1 90 ? 0.261 -2.305 -3.599 1.00 98.50 90 VAL A O 1
ATOM 716 N N . ASN A 1 91 ? 1.802 -0.807 -4.252 1.00 98.38 91 ASN A N 1
ATOM 717 C CA . ASN A 1 91 ? 1.465 -0.801 -5.660 1.00 98.38 91 ASN A CA 1
ATOM 718 C C . ASN A 1 91 ? 2.431 -1.710 -6.425 1.00 98.38 91 ASN A C 1
ATOM 720 O O . ASN A 1 91 ? 3.639 -1.457 -6.472 1.00 98.38 91 ASN A O 1
ATOM 724 N N . ILE A 1 92 ? 1.885 -2.757 -7.033 1.00 98.06 92 ILE A N 1
ATOM 725 C CA . ILE A 1 92 ? 2.651 -3.835 -7.659 1.00 98.06 92 ILE A CA 1
ATOM 726 C C . ILE A 1 92 ? 2.025 -4.251 -8.991 1.00 98.06 92 ILE A C 1
ATOM 728 O O . ILE A 1 92 ? 0.806 -4.167 -9.174 1.00 98.06 92 ILE A O 1
ATOM 732 N N . ALA A 1 93 ? 2.860 -4.710 -9.924 1.00 97.56 93 ALA A N 1
ATOM 733 C CA . ALA A 1 93 ? 2.387 -5.401 -11.114 1.00 97.56 93 ALA A CA 1
ATOM 734 C C . ALA A 1 93 ? 1.699 -6.711 -10.713 1.00 97.56 93 ALA A C 1
ATOM 736 O O . ALA A 1 93 ? 2.207 -7.482 -9.902 1.00 97.56 93 ALA A O 1
ATOM 737 N N . THR A 1 94 ? 0.538 -6.987 -11.294 1.00 96.75 94 THR A N 1
ATOM 738 C CA . THR A 1 94 ? -0.242 -8.193 -10.967 1.00 96.75 94 THR A CA 1
ATOM 739 C C . THR A 1 94 ? 0.542 -9.489 -11.205 1.00 96.75 94 THR A C 1
ATOM 741 O O . THR A 1 94 ? 0.398 -10.432 -10.428 1.00 96.75 94 THR A O 1
ATOM 744 N N . ALA A 1 95 ? 1.430 -9.505 -12.205 1.00 95.69 95 ALA A N 1
ATOM 745 C CA . ALA A 1 95 ? 2.338 -10.618 -12.489 1.00 95.69 95 ALA A CA 1
ATOM 746 C C . ALA A 1 95 ? 3.364 -10.881 -11.366 1.00 95.69 95 ALA A C 1
ATOM 748 O O . ALA A 1 95 ? 3.728 -12.031 -11.131 1.00 95.69 95 ALA A O 1
ATOM 749 N N . ASP A 1 96 ? 3.778 -9.843 -10.632 1.00 96.19 96 ASP A N 1
ATOM 750 C CA . ASP A 1 96 ? 4.774 -9.939 -9.556 1.00 96.19 96 ASP A CA 1
ATOM 751 C C . ASP A 1 96 ? 4.149 -10.243 -8.182 1.00 96.19 96 ASP A C 1
ATOM 753 O O . ASP A 1 96 ? 4.860 -10.568 -7.231 1.00 96.19 96 ASP A O 1
ATOM 757 N N . MET A 1 97 ? 2.817 -10.187 -8.050 1.00 96.19 97 MET A N 1
ATOM 758 C CA . MET A 1 97 ? 2.126 -10.396 -6.768 1.00 96.19 97 MET A CA 1
ATOM 759 C C . MET A 1 97 ? 2.392 -11.785 -6.171 1.00 96.19 97 MET A C 1
ATOM 761 O O . MET A 1 97 ? 2.581 -11.905 -4.962 1.00 96.19 97 MET A O 1
ATOM 765 N N . GLY A 1 98 ? 2.395 -12.834 -7.000 1.00 95.00 98 GLY A N 1
ATOM 766 C CA . GLY A 1 98 ? 2.642 -14.208 -6.553 1.00 95.00 98 GLY A CA 1
ATOM 767 C C . GLY A 1 98 ? 4.005 -14.346 -5.868 1.00 95.00 98 GLY A C 1
ATOM 768 O O . GLY A 1 98 ? 4.033 -14.620 -4.667 1.00 95.00 98 GLY A O 1
ATOM 769 N N . PRO A 1 99 ? 5.118 -14.090 -6.585 1.00 93.75 99 PRO A N 1
ATOM 770 C CA . PRO A 1 99 ? 6.463 -14.087 -6.006 1.00 93.75 99 PRO A CA 1
ATOM 771 C C . PRO A 1 99 ? 6.598 -13.167 -4.787 1.00 93.75 99 PRO A C 1
ATOM 773 O O . PRO A 1 99 ? 7.204 -13.548 -3.788 1.00 93.75 99 PRO A O 1
ATOM 776 N N . TRP A 1 100 ? 5.979 -11.982 -4.829 1.00 96.12 100 TRP A N 1
ATOM 777 C CA . TRP A 1 100 ? 6.046 -11.005 -3.742 1.00 96.12 100 TRP A CA 1
ATOM 778 C C . TRP A 1 100 ? 5.393 -11.472 -2.443 1.00 96.12 100 TRP A C 1
ATOM 780 O O . TRP A 1 100 ? 5.907 -11.186 -1.360 1.00 96.12 100 TRP A O 1
ATOM 790 N N . MET A 1 101 ? 4.280 -12.201 -2.538 1.00 96.75 101 MET A N 1
ATOM 791 C CA . MET A 1 101 ? 3.548 -12.708 -1.373 1.00 96.75 101 MET A CA 1
ATOM 792 C C . MET A 1 101 ? 3.961 -14.122 -0.968 1.00 96.75 101 MET A C 1
ATOM 794 O O . MET A 1 101 ? 3.604 -14.558 0.122 1.00 96.75 101 MET A O 1
ATOM 798 N N . GLN A 1 102 ? 4.702 -14.844 -1.813 1.00 94.38 102 GLN A N 1
ATOM 799 C CA . GLN A 1 102 ? 4.985 -16.267 -1.624 1.00 94.38 102 GLN A CA 1
ATOM 800 C C . GLN A 1 102 ? 5.634 -16.560 -0.271 1.00 94.38 102 GLN A C 1
ATOM 802 O O . GLN A 1 102 ? 5.165 -17.432 0.455 1.00 94.38 102 GLN A O 1
ATOM 807 N N . GLN A 1 103 ? 6.692 -15.829 0.081 1.00 92.19 103 GLN A N 1
ATOM 808 C CA . GLN A 1 103 ? 7.413 -16.051 1.333 1.00 92.19 103 GLN A CA 1
ATOM 809 C C . GLN A 1 103 ? 6.558 -15.668 2.554 1.00 92.19 103 GLN A C 1
ATOM 811 O O . GLN A 1 103 ? 6.507 -16.431 3.518 1.00 92.19 103 GLN A O 1
ATOM 816 N N . LEU A 1 104 ? 5.794 -14.574 2.474 1.00 95.81 104 LEU A N 1
ATOM 817 C CA . LEU A 1 104 ? 4.880 -14.149 3.539 1.00 95.81 104 LEU A CA 1
ATOM 818 C C . LEU A 1 104 ? 3.761 -15.179 3.777 1.00 95.81 104 LEU A C 1
ATOM 820 O O . LEU A 1 104 ? 3.487 -15.569 4.908 1.00 95.81 104 LEU A O 1
ATOM 824 N N . VAL A 1 105 ? 3.114 -15.662 2.717 1.00 96.88 105 VAL A N 1
ATOM 825 C CA . VAL A 1 105 ? 1.966 -16.577 2.834 1.00 96.88 105 VAL A CA 1
ATOM 826 C C . VAL A 1 105 ? 2.412 -17.998 3.169 1.00 96.88 105 VAL A C 1
ATOM 828 O O . VAL A 1 105 ? 1.881 -18.600 4.099 1.00 96.88 105 VAL A O 1
ATOM 831 N N . ASN A 1 106 ? 3.391 -18.542 2.444 1.00 94.75 106 ASN A N 1
ATOM 832 C CA . ASN A 1 106 ? 3.738 -19.959 2.560 1.00 94.75 106 ASN A CA 1
ATOM 833 C C . ASN A 1 106 ? 4.661 -20.246 3.745 1.00 94.75 106 ASN A C 1
ATOM 835 O O . ASN A 1 106 ? 4.547 -21.309 4.350 1.00 94.75 106 ASN A O 1
ATOM 839 N N . ASN A 1 107 ? 5.573 -19.323 4.067 1.00 92.69 107 ASN A N 1
ATOM 840 C CA . ASN A 1 107 ? 6.595 -19.572 5.084 1.00 92.69 107 ASN A CA 1
ATOM 841 C C . ASN A 1 107 ? 6.254 -18.881 6.406 1.00 92.69 107 ASN A C 1
ATOM 843 O O . ASN A 1 107 ? 6.508 -19.446 7.466 1.00 92.69 107 ASN A O 1
ATOM 847 N N . GLU A 1 108 ? 5.673 -17.681 6.355 1.00 94.75 108 GLU A N 1
ATOM 848 C CA . GLU A 1 108 ? 5.301 -16.919 7.556 1.00 94.75 108 GLU A CA 1
ATOM 849 C C . GLU A 1 108 ? 3.814 -17.045 7.926 1.00 94.75 108 GLU A C 1
ATOM 851 O O . GLU A 1 108 ? 3.382 -16.533 8.959 1.00 94.75 108 GLU A O 1
ATOM 856 N N . GLY A 1 109 ? 3.013 -17.735 7.109 1.00 97.19 109 GLY A N 1
ATOM 857 C CA . GLY A 1 109 ? 1.603 -17.996 7.399 1.00 97.19 109 GLY A CA 1
ATOM 858 C C . GLY A 1 109 ? 0.714 -16.752 7.341 1.00 97.19 109 GLY A C 1
ATOM 859 O O . GLY A 1 109 ? -0.303 -16.691 8.037 1.00 97.19 109 GLY A O 1
ATOM 860 N N . TRP A 1 110 ? 1.087 -15.742 6.549 1.00 98.19 110 TRP A N 1
ATOM 861 C CA . TRP A 1 110 ? 0.250 -14.561 6.354 1.00 98.19 110 TRP A CA 1
ATOM 862 C C . TRP A 1 110 ? -1.093 -14.932 5.734 1.00 98.19 110 TRP A C 1
ATOM 864 O O . TRP A 1 110 ? -1.202 -15.768 4.836 1.00 98.19 110 TRP A O 1
ATOM 874 N N . LEU A 1 111 ? -2.133 -14.257 6.210 1.00 98.12 111 LEU A N 1
ATOM 875 C CA . LEU A 1 111 ? -3.512 -14.529 5.842 1.00 98.12 111 LEU A CA 1
ATOM 876 C C . LEU A 1 111 ? -3.988 -13.494 4.829 1.00 98.12 111 LEU A C 1
ATOM 878 O O . LEU A 1 111 ? -3.782 -12.294 5.008 1.00 98.12 111 LEU A O 1
ATOM 882 N N . ARG A 1 112 ? -4.653 -13.968 3.775 1.00 97.25 112 ARG A N 1
ATOM 883 C CA . ARG A 1 112 ? -5.288 -13.131 2.754 1.00 97.25 112 ARG A CA 1
ATOM 884 C C . ARG A 1 112 ? -6.745 -12.856 3.126 1.00 97.25 112 ARG A C 1
ATOM 886 O O . ARG A 1 112 ? -7.490 -13.785 3.428 1.00 97.25 112 ARG A O 1
ATOM 893 N N . ASN A 1 113 ? -7.167 -11.601 3.035 1.00 95.94 113 ASN A N 1
ATOM 894 C CA . ASN A 1 113 ? -8.557 -11.161 3.147 1.00 95.94 113 ASN A CA 1
ATOM 895 C C . ASN A 1 113 ? -8.851 -10.013 2.164 1.00 95.94 113 ASN A C 1
ATOM 897 O O . ASN A 1 113 ? -7.960 -9.547 1.453 1.00 95.94 113 ASN A O 1
ATOM 901 N N . SER A 1 114 ? -10.108 -9.574 2.109 1.00 97.00 114 SER A N 1
ATOM 902 C CA . SER A 1 114 ? -10.491 -8.311 1.463 1.00 97.00 114 SER A CA 1
ATOM 903 C C . SER A 1 114 ? -10.616 -7.221 2.523 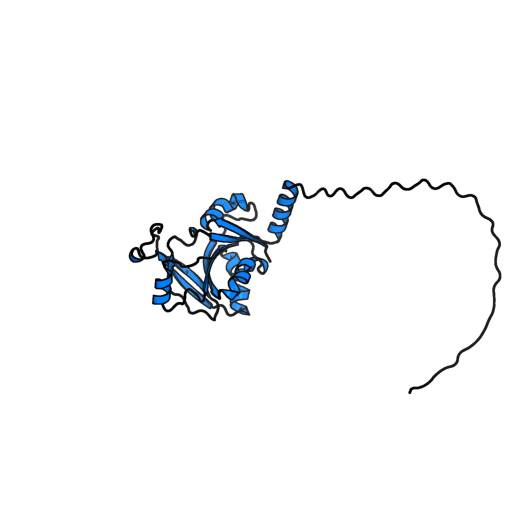1.00 97.00 114 SER A C 1
ATOM 905 O O . SER A 1 114 ? -10.909 -7.531 3.682 1.00 97.00 114 SER A O 1
ATOM 907 N N . VAL A 1 115 ? -10.384 -5.973 2.135 1.00 98.06 115 VAL A N 1
ATOM 908 C CA . VAL A 1 115 ? -10.612 -4.788 2.967 1.00 98.06 115 VAL A CA 1
ATOM 909 C C . VAL A 1 115 ? -11.262 -3.694 2.126 1.00 98.06 115 VAL A C 1
ATOM 911 O O . VAL A 1 115 ? -10.877 -3.465 0.978 1.00 98.06 115 VAL A O 1
ATOM 914 N N . GLU A 1 116 ? -12.234 -2.999 2.705 1.00 98.25 116 GLU A N 1
ATOM 915 C CA . GLU A 1 116 ? -12.806 -1.785 2.138 1.00 98.25 116 GLU A CA 1
ATOM 916 C C . GLU A 1 116 ? -11.925 -0.585 2.490 1.00 98.25 116 GLU A C 1
ATOM 918 O O . GLU A 1 116 ? -11.732 -0.278 3.667 1.00 98.25 116 GLU A O 1
ATOM 923 N N . LEU A 1 117 ? -11.413 0.130 1.493 1.00 97.88 117 LEU A N 1
ATOM 924 C CA . LEU A 1 117 ? -10.829 1.450 1.702 1.00 97.88 117 LEU A CA 1
ATOM 925 C C . LEU A 1 117 ? -11.944 2.481 1.579 1.00 97.88 117 LEU A C 1
ATOM 927 O O . LEU A 1 117 ? -12.481 2.675 0.492 1.00 97.88 117 LEU A O 1
ATOM 931 N N . ALA A 1 118 ? -12.292 3.124 2.690 1.00 96.94 118 ALA A N 1
ATOM 932 C CA . ALA A 1 118 ? -13.388 4.082 2.763 1.00 96.94 118 ALA A CA 1
ATOM 933 C C . ALA A 1 118 ? -12.868 5.497 3.063 1.00 96.94 118 ALA A C 1
ATOM 935 O O . ALA A 1 118 ? -11.883 5.650 3.797 1.00 96.94 118 ALA A O 1
ATOM 936 N N . PRO A 1 119 ? -13.524 6.551 2.549 1.00 95.75 119 PRO A N 1
ATOM 937 C CA . PRO A 1 119 ? -13.200 7.912 2.947 1.00 95.75 119 PRO A CA 1
ATOM 938 C C . PRO A 1 119 ? -13.495 8.119 4.433 1.00 95.75 119 PRO A C 1
ATOM 940 O O . PRO A 1 119 ? -14.508 7.644 4.956 1.00 95.75 119 PRO A O 1
ATOM 943 N N . THR A 1 120 ? -12.625 8.856 5.121 1.00 95.00 120 THR A N 1
ATOM 944 C CA . THR A 1 120 ? -12.871 9.255 6.508 1.00 95.00 120 THR A CA 1
ATOM 945 C C . THR A 1 120 ? -14.186 10.051 6.607 1.00 95.00 120 THR A C 1
ATOM 947 O O . THR A 1 120 ? -14.373 11.018 5.859 1.00 95.00 120 THR A O 1
ATOM 950 N N . PRO A 1 121 ? -15.106 9.692 7.525 1.00 92.56 121 PRO A N 1
ATOM 951 C CA . PRO A 1 121 ? -16.346 10.432 7.732 1.00 92.56 121 PRO A CA 1
ATOM 952 C C . PRO A 1 121 ? -16.095 11.907 8.062 1.00 92.56 121 PRO A C 1
ATOM 954 O O . PRO A 1 121 ? -15.216 12.234 8.857 1.00 92.56 121 PRO A O 1
ATOM 957 N N . PHE A 1 122 ? -16.917 12.810 7.517 1.00 88.81 122 PHE A N 1
ATOM 958 C CA . PHE A 1 122 ? -16.819 14.253 7.797 1.00 88.81 122 PHE A CA 1
ATOM 959 C C . PHE A 1 122 ? -16.925 14.601 9.287 1.00 88.81 122 PHE A C 1
ATOM 961 O O . PHE A 1 122 ? -16.361 15.605 9.716 1.00 88.81 122 PHE A O 1
ATOM 968 N N . SER A 1 123 ? -17.587 13.762 10.088 1.00 88.62 123 SER A N 1
ATOM 969 C CA . SER A 1 123 ? -17.683 13.915 11.544 1.00 88.62 123 SER A CA 1
ATOM 970 C C . SER A 1 123 ? -16.330 13.880 12.262 1.00 88.62 123 SER A C 1
ATOM 972 O O . SER A 1 123 ? -16.223 14.423 13.356 1.00 88.62 123 SER A O 1
ATOM 974 N N . VAL A 1 124 ? -15.291 13.296 11.653 1.00 90.00 124 VAL A N 1
ATOM 975 C CA . VAL A 1 124 ? -13.924 13.293 12.202 1.00 90.00 124 VAL A CA 1
ATOM 976 C C . VAL A 1 124 ? -13.265 14.675 12.098 1.00 90.00 124 VAL A C 1
ATOM 978 O O . VAL A 1 124 ? -12.331 14.971 12.840 1.00 90.00 124 VAL A O 1
ATOM 981 N N . GLY A 1 125 ? -13.758 15.545 11.208 1.00 85.19 125 GLY A N 1
ATOM 982 C CA . GLY A 1 125 ? -13.350 16.949 11.146 1.00 85.19 125 GLY A CA 1
ATOM 983 C C . GLY A 1 125 ? -11.941 17.190 10.599 1.00 85.19 125 GLY A C 1
ATOM 984 O O . GLY A 1 125 ? -11.297 18.159 10.996 1.00 85.19 125 GLY A O 1
ATOM 985 N N . LEU A 1 126 ? -11.438 16.335 9.701 1.00 86.06 126 LEU A N 1
ATOM 986 C CA . LEU A 1 126 ? -10.141 16.539 9.044 1.00 86.06 126 LEU A CA 1
ATOM 987 C C . LEU A 1 126 ? -10.232 17.654 7.986 1.00 86.06 126 LEU A C 1
ATOM 989 O O . LEU A 1 126 ? -10.906 17.461 6.975 1.00 86.06 126 LEU A O 1
ATOM 993 N N . PRO A 1 127 ? -9.521 18.790 8.136 1.00 82.75 127 PRO A N 1
ATOM 994 C CA . PRO A 1 127 ? -9.666 19.925 7.217 1.00 82.75 127 PRO A CA 1
ATOM 995 C C . PRO A 1 127 ? -9.215 19.629 5.785 1.00 82.75 127 PRO A C 1
ATOM 997 O O . PRO A 1 127 ? -9.712 20.227 4.836 1.00 82.75 127 PRO A O 1
ATOM 1000 N N . SER A 1 128 ? -8.242 18.732 5.629 1.00 84.38 128 SER A N 1
ATOM 1001 C CA . SER A 1 128 ? -7.631 18.415 4.341 1.00 84.38 128 SER A CA 1
ATOM 1002 C C . SER A 1 128 ? -8.237 17.193 3.656 1.00 84.38 128 SER A C 1
ATOM 1004 O O . SER A 1 128 ? -7.804 16.889 2.548 1.00 84.38 128 SER A O 1
ATOM 1006 N N . GLN A 1 129 ? -9.203 16.492 4.265 1.00 86.81 129 GLN A N 1
ATOM 1007 C CA . GLN A 1 129 ? -9.740 15.261 3.680 1.00 86.81 129 GLN A CA 1
ATOM 1008 C C . GLN A 1 129 ? -10.415 15.522 2.330 1.00 86.81 129 GLN A C 1
ATOM 1010 O O . GLN A 1 129 ? -11.054 16.557 2.124 1.00 86.81 129 GLN A O 1
ATOM 1015 N N . ARG A 1 130 ? -10.314 14.560 1.414 1.00 85.50 130 ARG A N 1
ATOM 1016 C CA . ARG A 1 130 ? -11.052 14.575 0.149 1.00 85.50 130 ARG A CA 1
ATOM 1017 C C . ARG A 1 130 ? -11.956 13.352 0.073 1.00 85.50 130 ARG A C 1
ATOM 1019 O O . ARG A 1 130 ? -11.471 12.247 0.310 1.00 85.50 130 ARG A O 1
ATOM 1026 N N . PRO A 1 131 ? -13.245 13.519 -0.271 1.00 87.19 131 PRO A N 1
ATOM 1027 C CA . PRO A 1 131 ? -14.102 12.373 -0.518 1.00 87.19 131 PRO A CA 1
ATOM 1028 C C . PRO A 1 131 ? -13.572 11.585 -1.721 1.00 87.19 131 PRO A C 1
ATOM 1030 O O . PRO A 1 131 ? -13.079 12.164 -2.691 1.00 87.19 131 PRO A O 1
ATOM 1033 N N . PHE A 1 132 ? -13.690 10.266 -1.648 1.00 94.88 132 PHE A N 1
ATOM 1034 C CA . PHE A 1 132 ? -13.425 9.349 -2.747 1.00 94.88 132 PHE A CA 1
ATOM 1035 C C . PHE A 1 132 ? -14.372 8.153 -2.643 1.00 94.88 132 PHE A C 1
ATOM 1037 O O . PHE A 1 132 ? -14.963 7.913 -1.588 1.00 94.88 132 PHE A O 1
ATOM 1044 N N . GLU A 1 133 ? -14.556 7.438 -3.749 1.00 95.31 133 GLU A N 1
ATOM 1045 C CA . GLU A 1 133 ? -15.402 6.248 -3.786 1.00 95.31 133 GLU A CA 1
ATOM 1046 C C . GLU A 1 133 ? -14.758 5.113 -2.987 1.00 95.31 133 GLU A C 1
ATOM 1048 O O . GLU A 1 133 ? -13.575 4.816 -3.161 1.00 95.31 133 GLU A O 1
ATOM 1053 N N . ALA A 1 134 ? -15.534 4.487 -2.100 1.00 96.38 134 ALA A N 1
ATOM 1054 C CA . ALA A 1 134 ? -15.043 3.341 -1.354 1.00 96.38 134 ALA A CA 1
ATOM 1055 C C . ALA A 1 134 ? -14.737 2.182 -2.312 1.00 96.38 134 ALA A C 1
ATOM 1057 O O . ALA A 1 134 ? -15.525 1.887 -3.208 1.00 96.38 134 ALA A O 1
ATOM 1058 N N . LEU A 1 135 ? -13.602 1.513 -2.115 1.00 96.38 135 LEU A N 1
ATOM 1059 C CA . LEU A 1 135 ? -13.174 0.417 -2.982 1.00 96.38 135 LEU A CA 1
ATOM 1060 C C . LEU A 1 135 ? -12.754 -0.801 -2.166 1.00 96.38 135 LEU A C 1
ATOM 1062 O O . LEU A 1 135 ? -12.153 -0.679 -1.100 1.00 96.38 135 LEU A O 1
ATOM 1066 N N . GLN A 1 136 ? -13.044 -1.988 -2.689 1.00 97.50 136 GLN A N 1
ATOM 1067 C CA . GLN A 1 136 ? -12.557 -3.249 -2.135 1.00 97.50 136 GLN A CA 1
ATOM 1068 C C . GLN A 1 136 ? -11.184 -3.574 -2.720 1.00 97.50 136 GLN A C 1
ATOM 1070 O O . GLN A 1 136 ? -11.013 -3.582 -3.938 1.00 97.50 136 GLN A O 1
ATOM 1075 N N . THR A 1 137 ? -10.210 -3.866 -1.860 1.00 97.00 137 THR A N 1
ATOM 1076 C CA . THR A 1 137 ? -8.876 -4.311 -2.281 1.00 97.00 137 THR A CA 1
ATOM 1077 C C . THR A 1 137 ? -8.396 -5.517 -1.482 1.00 97.00 137 THR A C 1
ATOM 1079 O O . THR A 1 137 ? -8.953 -5.881 -0.444 1.00 97.00 137 THR A O 1
ATOM 1082 N N . LEU A 1 138 ? -7.334 -6.151 -1.975 1.00 97.88 138 LEU A N 1
ATOM 1083 C CA . LEU A 1 138 ? -6.669 -7.244 -1.287 1.00 97.88 138 LEU A CA 1
ATOM 1084 C C . LEU A 1 138 ? -5.918 -6.733 -0.059 1.00 97.88 138 LEU A C 1
ATOM 1086 O O . LEU A 1 138 ? -5.196 -5.735 -0.110 1.00 97.88 138 LEU A O 1
ATOM 1090 N N . CYS A 1 139 ? -6.047 -7.483 1.027 1.00 98.31 139 CYS A N 1
ATOM 1091 C CA . CYS A 1 139 ? -5.291 -7.306 2.248 1.00 98.31 139 CYS A CA 1
ATOM 1092 C C . CYS A 1 139 ? -4.545 -8.602 2.570 1.00 98.31 139 CYS A C 1
ATOM 1094 O O . CYS A 1 139 ? -5.142 -9.680 2.583 1.00 98.31 139 CYS A O 1
ATOM 1096 N N . PHE A 1 140 ? -3.250 -8.502 2.855 1.00 98.31 140 PHE A N 1
ATOM 1097 C CA . PHE A 1 140 ? -2.497 -9.585 3.478 1.00 98.31 140 PHE A CA 1
ATOM 1098 C C . PHE A 1 140 ? -2.052 -9.131 4.860 1.00 98.31 140 PHE A C 1
ATOM 1100 O O . PHE A 1 140 ? -1.509 -8.039 5.028 1.00 98.31 140 PHE A O 1
ATOM 1107 N N . ARG A 1 141 ? -2.289 -9.969 5.863 1.00 97.94 141 ARG A N 1
ATOM 1108 C CA . ARG A 1 141 ? -1.981 -9.645 7.253 1.00 97.94 141 ARG A CA 1
ATOM 1109 C C . ARG A 1 141 ? -1.137 -10.721 7.906 1.00 97.94 141 ARG A C 1
ATOM 1111 O O . ARG A 1 141 ? -1.357 -11.913 7.693 1.00 97.94 141 ARG A O 1
ATOM 1118 N N . HIS A 1 142 ? -0.235 -10.280 8.769 1.00 98.25 142 HIS A N 1
ATOM 1119 C CA . HIS A 1 142 ? 0.488 -11.156 9.675 1.00 98.25 142 HIS A CA 1
ATOM 1120 C C . HIS A 1 142 ? -0.500 -11.932 10.576 1.00 98.25 142 HIS A C 1
ATOM 1122 O O . HIS A 1 142 ? -1.477 -11.339 11.057 1.00 98.25 142 HIS A O 1
ATOM 1128 N N . PRO A 1 143 ? -0.268 -13.230 10.857 1.00 97.44 143 PRO A N 1
ATOM 1129 C CA . PRO A 1 143 ? -1.209 -14.075 11.601 1.00 97.44 143 PRO A CA 1
ATOM 1130 C C . PRO A 1 143 ? -1.511 -13.582 13.024 1.00 97.44 143 PRO A C 1
ATOM 1132 O O . PRO A 1 143 ? -2.577 -13.873 13.559 1.00 97.44 143 PRO A O 1
ATOM 1135 N N . SER A 1 144 ? -0.612 -12.800 13.633 1.00 97.06 144 SER A N 1
ATOM 1136 C CA . SER A 1 144 ? -0.819 -12.229 14.973 1.00 97.06 144 SER A CA 1
ATOM 1137 C C . SER A 1 144 ? -1.749 -11.011 15.018 1.00 97.06 144 SER A C 1
ATOM 1139 O O . SER A 1 144 ? -2.009 -10.500 16.106 1.00 97.06 144 SER A O 1
ATOM 1141 N N . LEU A 1 145 ? -2.161 -10.466 13.871 1.00 97.12 145 LEU A N 1
ATOM 1142 C CA . LEU A 1 145 ? -3.037 -9.297 13.799 1.00 97.12 145 LEU A CA 1
ATOM 1143 C C . LEU A 1 145 ? -4.465 -9.734 13.467 1.00 97.12 145 LEU A C 1
ATOM 1145 O O . LEU A 1 145 ? -4.629 -10.635 12.643 1.00 97.12 145 LEU A O 1
ATOM 1149 N N . PRO A 1 146 ? -5.503 -9.105 14.045 1.00 95.81 146 PRO A N 1
ATOM 1150 C CA . PRO A 1 146 ? -6.882 -9.403 13.674 1.00 95.81 146 PRO A CA 1
ATOM 1151 C C . PRO A 1 146 ? -7.156 -9.035 12.208 1.00 95.81 146 PRO A C 1
ATOM 1153 O O . PRO A 1 146 ? -6.412 -8.274 11.585 1.00 95.81 146 PRO A O 1
ATOM 1156 N N . ALA A 1 147 ? -8.220 -9.600 11.638 1.00 95.12 147 ALA A N 1
ATOM 1157 C CA . ALA A 1 147 ? -8.703 -9.156 10.336 1.00 95.12 147 ALA A CA 1
ATOM 1158 C C . ALA A 1 147 ? -9.234 -7.720 10.429 1.00 95.12 147 ALA A C 1
ATOM 1160 O O . ALA A 1 147 ? -9.720 -7.295 11.475 1.00 95.12 147 ALA A O 1
ATOM 1161 N N . LEU A 1 148 ? -9.132 -6.987 9.325 1.00 95.75 148 LEU A N 1
ATOM 1162 C CA . LEU A 1 148 ? -9.665 -5.640 9.198 1.00 95.75 148 LEU A CA 1
ATOM 1163 C C . LEU A 1 148 ? -10.600 -5.607 7.995 1.00 95.75 148 LEU A C 1
ATOM 1165 O O . LEU A 1 148 ? -10.166 -5.884 6.877 1.00 95.75 148 LEU A O 1
ATOM 1169 N N . GLU A 1 149 ? -11.865 -5.279 8.236 1.00 95.69 149 GLU A N 1
ATOM 1170 C CA . GLU A 1 149 ? -12.891 -5.232 7.191 1.00 95.69 149 GLU A CA 1
ATOM 1171 C C . GLU A 1 149 ? -12.920 -3.879 6.483 1.00 95.69 149 GLU A C 1
ATOM 1173 O O . GLU A 1 149 ? -13.093 -3.833 5.266 1.00 95.69 149 GLU A O 1
ATOM 1178 N N . ARG A 1 150 ? -12.698 -2.782 7.219 1.00 97.56 150 ARG A N 1
ATOM 1179 C CA . ARG A 1 150 ? -12.725 -1.422 6.679 1.00 97.56 150 ARG A CA 1
ATOM 1180 C C . ARG A 1 150 ? -11.572 -0.572 7.201 1.00 97.56 150 ARG A C 1
ATOM 1182 O O . ARG A 1 150 ? -11.318 -0.484 8.401 1.00 97.56 150 ARG A O 1
ATOM 1189 N N . TYR A 1 151 ? -10.906 0.126 6.291 1.00 97.75 151 TYR A N 1
ATOM 1190 C CA . TYR A 1 151 ? -9.840 1.066 6.597 1.00 97.75 151 TYR A CA 1
ATOM 1191 C C . TYR A 1 151 ? -10.186 2.468 6.103 1.00 97.75 151 TYR A C 1
ATOM 1193 O O . TYR A 1 151 ? -10.418 2.681 4.914 1.00 97.75 151 TYR A O 1
ATOM 1201 N N . PHE A 1 152 ? -10.211 3.426 7.028 1.00 96.19 152 PHE A N 1
ATOM 1202 C CA . PHE A 1 152 ? -10.557 4.811 6.732 1.00 96.19 152 PHE A CA 1
ATOM 1203 C C . PHE A 1 152 ? -9.324 5.622 6.352 1.00 96.19 152 PHE A C 1
ATOM 1205 O O . PHE A 1 152 ? -8.311 5.593 7.059 1.00 96.19 152 PHE A O 1
ATOM 1212 N N . LEU A 1 153 ? -9.427 6.361 5.250 1.00 95.94 153 LEU A N 1
ATOM 1213 C CA . LEU A 1 153 ? -8.360 7.215 4.749 1.00 95.94 153 LEU A CA 1
ATOM 1214 C C . LEU A 1 153 ? -8.855 8.643 4.477 1.00 95.94 153 LEU A C 1
ATOM 1216 O O . LEU A 1 153 ? -9.964 8.829 3.975 1.00 95.94 153 LEU A O 1
ATOM 1220 N N . PRO A 1 154 ? -8.014 9.666 4.715 1.00 94.12 154 PRO A N 1
ATOM 1221 C CA . PRO A 1 154 ? -8.329 11.045 4.336 1.00 94.12 154 PRO A CA 1
ATOM 1222 C C . PRO A 1 154 ? -8.267 11.294 2.819 1.00 94.12 154 PRO A C 1
ATOM 1224 O O . PRO A 1 154 ? -8.817 12.283 2.339 1.00 94.12 154 PRO A O 1
ATOM 1227 N N . PHE A 1 155 ? -7.581 10.421 2.078 1.00 93.50 155 PHE A N 1
ATOM 1228 C CA . PHE A 1 155 ? -7.377 10.473 0.629 1.00 93.50 155 PHE A CA 1
ATOM 1229 C C . PHE A 1 155 ? -7.360 9.043 0.067 1.00 93.50 155 PHE A C 1
ATOM 1231 O O . PHE A 1 155 ? -7.090 8.118 0.835 1.00 93.50 155 PHE A O 1
ATOM 1238 N N . PRO A 1 156 ? -7.547 8.836 -1.250 1.00 95.38 156 PRO A N 1
ATOM 1239 C CA . PRO A 1 156 ? -7.254 7.547 -1.879 1.00 95.38 156 PRO A CA 1
ATOM 1240 C C . PRO A 1 156 ? -5.847 7.051 -1.522 1.00 95.38 156 PRO A C 1
ATOM 1242 O O . PRO A 1 156 ? -4.938 7.868 -1.342 1.00 95.38 156 PRO A O 1
ATOM 1245 N N . ALA A 1 157 ? -5.646 5.731 -1.458 1.00 95.88 157 ALA A N 1
ATOM 1246 C CA . ALA A 1 157 ? -4.369 5.127 -1.062 1.00 95.88 157 ALA A CA 1
ATOM 1247 C C . ALA A 1 157 ? -3.183 5.650 -1.893 1.00 95.88 157 ALA A C 1
ATOM 1249 O O . ALA A 1 157 ? -2.105 5.917 -1.361 1.00 95.88 157 ALA A O 1
ATOM 1250 N N . GLU A 1 158 ? -3.408 5.881 -3.185 1.00 96.38 158 GLU A N 1
ATOM 1251 C CA . GLU A 1 158 ? -2.427 6.395 -4.136 1.00 96.38 158 GLU A CA 1
ATOM 1252 C C . GLU A 1 158 ? -2.008 7.838 -3.840 1.00 96.38 158 GLU A C 1
ATOM 1254 O O . GLU A 1 158 ? -0.939 8.270 -4.261 1.00 96.38 158 GLU A O 1
ATOM 1259 N N . SER A 1 159 ? -2.842 8.594 -3.128 1.00 96.19 159 SER A N 1
ATOM 1260 C CA . SER A 1 159 ? -2.643 10.012 -2.813 1.00 96.19 159 SER A CA 1
ATOM 1261 C C . SER A 1 159 ? -2.112 10.247 -1.399 1.00 96.19 159 SER A C 1
ATOM 1263 O O . SER A 1 159 ? -1.982 11.397 -0.985 1.00 96.19 159 SER A O 1
ATOM 1265 N N . LEU A 1 160 ? -1.806 9.188 -0.644 1.00 94.00 160 LEU A N 1
ATOM 1266 C CA . LEU A 1 160 ? -1.273 9.321 0.708 1.00 94.00 160 LEU A CA 1
ATOM 1267 C C . LEU A 1 160 ? 0.181 9.816 0.665 1.00 94.00 160 LEU A C 1
ATOM 1269 O O . LEU A 1 160 ? 1.038 9.124 0.108 1.00 94.00 160 LEU A O 1
ATOM 1273 N N . PRO A 1 161 ? 0.488 10.983 1.262 1.00 92.88 161 PRO A N 1
ATOM 1274 C CA . PRO A 1 161 ? 1.856 11.474 1.334 1.00 92.88 161 PRO A CA 1
ATOM 1275 C C . PRO A 1 161 ? 2.654 10.665 2.354 1.00 92.88 161 PRO A C 1
ATOM 1277 O O . PRO A 1 161 ? 2.184 10.385 3.462 1.00 92.88 161 PRO A O 1
ATOM 1280 N N . GLY A 1 162 ? 3.890 10.317 2.010 1.00 93.31 162 GLY A N 1
ATOM 1281 C CA . GLY A 1 162 ? 4.767 9.648 2.955 1.00 93.31 162 GLY A CA 1
ATOM 1282 C C . GLY A 1 162 ? 6.140 9.309 2.406 1.00 93.31 162 GLY A C 1
ATOM 1283 O O . GLY A 1 162 ? 6.555 9.744 1.336 1.00 93.31 162 GLY A O 1
ATOM 1284 N N . LYS A 1 163 ? 6.859 8.500 3.185 1.00 96.06 163 LYS A N 1
ATOM 1285 C CA . LYS A 1 163 ? 8.107 7.880 2.741 1.00 96.06 163 LYS A CA 1
ATOM 1286 C C . LYS A 1 163 ? 7.748 6.702 1.849 1.00 96.06 163 LYS A C 1
ATOM 1288 O O . LYS A 1 163 ? 7.221 5.706 2.352 1.00 96.06 163 LYS A O 1
ATOM 1293 N N . CYS A 1 164 ? 8.012 6.845 0.557 1.00 97.44 164 CYS A N 1
ATOM 1294 C CA . CYS A 1 164 ? 7.818 5.782 -0.410 1.00 97.44 164 CYS A CA 1
ATOM 1295 C C . CYS A 1 164 ? 9.066 4.895 -0.461 1.00 97.44 164 CYS A C 1
ATOM 1297 O O . CYS A 1 164 ? 10.182 5.396 -0.569 1.00 97.44 164 CYS A O 1
ATOM 1299 N N . PHE A 1 165 ? 8.877 3.582 -0.399 1.00 97.62 165 PHE A N 1
ATOM 1300 C CA . PHE A 1 165 ? 9.919 2.581 -0.592 1.00 97.62 165 PHE A CA 1
ATOM 1301 C C . PHE A 1 165 ? 9.715 1.961 -1.970 1.00 97.62 165 PHE A C 1
ATOM 1303 O O . PHE A 1 165 ? 8.678 1.346 -2.233 1.00 97.62 165 PHE A O 1
ATOM 1310 N N . VAL A 1 166 ? 10.679 2.190 -2.856 1.00 96.81 166 VAL A N 1
ATOM 1311 C CA . VAL A 1 166 ? 10.660 1.759 -4.252 1.00 96.81 166 VAL A CA 1
ATOM 1312 C C . VAL A 1 166 ? 11.664 0.635 -4.413 1.00 96.81 166 VAL A C 1
ATOM 1314 O O . VAL A 1 166 ? 12.867 0.875 -4.337 1.00 96.81 166 VAL A O 1
ATOM 1317 N N . SER A 1 167 ? 11.179 -0.579 -4.642 1.00 95.69 167 SER A N 1
ATOM 1318 C CA . SER A 1 167 ? 12.031 -1.709 -4.987 1.00 95.69 167 SER A CA 1
ATOM 1319 C C . SER A 1 167 ? 12.185 -1.814 -6.497 1.00 95.69 167 SER A C 1
ATOM 1321 O O . SER A 1 167 ? 11.191 -1.844 -7.222 1.00 95.69 167 SER A O 1
ATOM 1323 N N . LEU A 1 168 ? 13.430 -1.883 -6.966 1.00 94.25 168 LEU A N 1
ATOM 1324 C CA . LEU A 1 168 ? 13.794 -2.050 -8.371 1.00 94.25 168 LEU A CA 1
ATOM 1325 C C . LEU A 1 168 ? 14.319 -3.472 -8.635 1.00 94.25 168 LEU A C 1
ATOM 1327 O O . LEU A 1 168 ? 15.069 -4.000 -7.808 1.00 94.25 168 LEU A O 1
ATOM 1331 N N . PRO A 1 169 ? 13.984 -4.094 -9.780 1.00 90.88 169 PRO A N 1
ATOM 1332 C CA . PRO A 1 169 ? 14.548 -5.382 -10.187 1.00 90.88 169 PRO A CA 1
ATOM 1333 C C . PRO A 1 169 ? 16.084 -5.354 -10.244 1.00 90.88 169 PRO A C 1
ATOM 1335 O O . PRO A 1 169 ? 16.679 -4.377 -10.694 1.00 90.88 169 PRO A O 1
ATOM 1338 N N . ARG A 1 170 ? 16.763 -6.440 -9.840 1.00 76.56 170 ARG A N 1
ATOM 1339 C CA . ARG A 1 170 ? 18.236 -6.458 -9.658 1.00 76.56 170 ARG A CA 1
ATOM 1340 C C . ARG A 1 170 ? 19.041 -6.112 -10.905 1.00 76.56 170 ARG A C 1
ATOM 1342 O O . ARG A 1 170 ? 20.003 -5.355 -10.817 1.00 76.56 170 ARG A O 1
ATOM 1349 N N . ARG A 1 171 ? 18.690 -6.722 -12.045 1.00 68.44 171 ARG A N 1
ATOM 1350 C CA . ARG A 1 171 ? 19.411 -6.518 -13.315 1.00 68.44 171 ARG A CA 1
ATOM 1351 C C . ARG A 1 171 ? 19.391 -5.042 -13.699 1.00 68.44 171 ARG A C 1
ATOM 1353 O O . ARG A 1 171 ? 20.424 -4.469 -14.011 1.00 68.44 171 ARG A O 1
ATOM 1360 N N . ALA A 1 172 ? 18.231 -4.430 -13.526 1.00 64.12 172 ALA A N 1
ATOM 1361 C CA . ALA A 1 172 ? 17.996 -3.036 -13.824 1.00 64.12 172 ALA A CA 1
ATOM 1362 C C . ALA A 1 172 ? 18.606 -2.071 -12.792 1.00 64.12 172 ALA A C 1
ATOM 1364 O O . ALA A 1 172 ? 19.157 -1.036 -13.156 1.00 64.12 172 ALA A O 1
ATOM 1365 N N . ALA A 1 173 ? 18.570 -2.415 -11.502 1.00 62.38 173 ALA A N 1
ATOM 1366 C CA . ALA A 1 173 ? 19.188 -1.604 -10.456 1.00 62.38 173 ALA A CA 1
ATOM 1367 C C . ALA A 1 173 ? 20.716 -1.509 -10.632 1.00 62.38 173 ALA A C 1
ATOM 1369 O O . ALA A 1 173 ? 21.302 -0.458 -10.383 1.00 62.38 173 ALA A O 1
ATOM 1370 N N . ALA A 1 174 ? 21.356 -2.579 -11.120 1.00 64.44 174 ALA A N 1
ATOM 1371 C CA . ALA A 1 174 ? 22.776 -2.570 -11.467 1.00 64.44 174 ALA A CA 1
ATOM 1372 C C . ALA A 1 174 ? 23.094 -1.642 -12.657 1.00 64.44 174 ALA A C 1
ATOM 1374 O O . ALA A 1 174 ? 24.127 -0.975 -12.646 1.00 64.44 174 ALA A O 1
ATOM 1375 N N . GLU A 1 175 ? 22.223 -1.564 -13.663 1.00 67.06 175 GLU A N 1
ATOM 1376 C CA . GLU A 1 175 ? 22.394 -0.661 -14.811 1.00 67.06 175 GLU A CA 1
ATOM 1377 C C . GLU A 1 175 ? 22.138 0.801 -14.443 1.00 67.06 175 GLU A C 1
ATOM 1379 O O . GLU A 1 175 ? 22.942 1.666 -14.785 1.00 67.06 175 GLU A O 1
ATOM 1384 N N . MET A 1 176 ? 21.097 1.082 -13.657 1.00 64.06 176 MET A N 1
ATOM 1385 C CA . MET A 1 176 ? 20.830 2.434 -13.164 1.00 64.06 176 MET A CA 1
ATOM 1386 C C . MET A 1 176 ? 21.948 2.928 -12.234 1.00 64.06 176 MET A C 1
ATOM 1388 O O . MET A 1 176 ? 22.363 4.079 -12.336 1.00 64.06 176 MET A O 1
ATOM 1392 N N . ALA A 1 177 ? 22.498 2.064 -11.373 1.00 62.09 177 ALA A N 1
ATOM 1393 C CA . ALA A 1 177 ? 23.662 2.400 -10.553 1.00 62.09 177 ALA A CA 1
ATOM 1394 C C . ALA A 1 177 ? 24.912 2.692 -11.405 1.00 62.09 177 ALA A C 1
ATOM 1396 O O . ALA A 1 177 ? 25.670 3.603 -11.079 1.00 62.09 177 ALA A O 1
ATOM 1397 N N . ARG A 1 178 ? 25.116 1.969 -12.519 1.00 60.47 178 ARG A N 1
ATOM 1398 C CA . ARG A 1 178 ? 26.192 2.265 -13.485 1.00 60.47 178 ARG A CA 1
ATOM 1399 C C . ARG A 1 178 ? 25.997 3.623 -14.152 1.00 60.47 178 ARG A C 1
ATOM 1401 O O . ARG A 1 178 ? 26.934 4.410 -14.164 1.00 60.47 178 ARG A O 1
ATOM 1408 N N . GLN A 1 179 ? 24.789 3.918 -14.631 1.00 63.78 179 GLN A N 1
ATOM 1409 C CA . GLN A 1 179 ? 24.463 5.214 -15.235 1.00 63.78 179 GLN A CA 1
ATOM 1410 C C . GLN A 1 179 ? 24.645 6.361 -14.232 1.00 63.78 179 GLN A C 1
ATOM 1412 O O . GLN A 1 179 ? 25.231 7.387 -14.560 1.00 63.78 179 GLN A O 1
ATOM 1417 N N . GLN A 1 180 ? 24.210 6.180 -12.982 1.00 59.31 180 GLN A N 1
ATOM 1418 C CA . GLN A 1 180 ? 24.423 7.172 -11.927 1.00 59.31 180 GLN A CA 1
ATOM 1419 C C . GLN A 1 180 ? 25.910 7.373 -11.614 1.00 59.31 180 GLN A C 1
ATOM 1421 O O . GLN A 1 180 ? 26.336 8.515 -11.468 1.00 59.31 180 GLN A O 1
ATOM 1426 N N . ALA A 1 181 ? 26.711 6.305 -11.546 1.00 55.91 181 ALA A N 1
ATOM 1427 C CA . ALA A 1 181 ? 28.155 6.401 -11.325 1.00 55.91 181 ALA A CA 1
ATOM 1428 C C . ALA A 1 181 ? 28.891 7.094 -12.488 1.00 55.91 181 ALA A C 1
ATOM 1430 O O . ALA A 1 181 ? 29.814 7.875 -12.252 1.00 55.91 181 ALA A O 1
ATOM 1431 N N . GLU A 1 182 ? 28.459 6.848 -13.726 1.00 59.78 182 GLU A N 1
ATOM 1432 C CA . GLU A 1 182 ? 28.985 7.490 -14.934 1.00 59.78 182 GLU A CA 1
ATOM 1433 C C . GLU A 1 182 ? 28.674 8.993 -14.953 1.00 59.78 182 GLU A C 1
ATOM 1435 O O . GLU A 1 182 ? 29.570 9.809 -15.166 1.00 59.78 182 GLU A O 1
ATOM 1440 N N . VAL A 1 183 ? 27.436 9.370 -14.620 1.00 56.94 183 VAL A N 1
ATOM 1441 C CA . VAL A 1 183 ? 27.002 10.772 -14.506 1.00 56.94 183 VAL A CA 1
ATOM 1442 C C . VAL A 1 183 ? 27.699 11.499 -13.348 1.00 56.94 183 VAL A C 1
ATOM 1444 O O . VAL A 1 183 ? 28.034 12.674 -13.481 1.00 56.94 183 VAL A O 1
ATOM 1447 N N . LEU A 1 184 ? 27.960 10.822 -12.224 1.00 49.56 184 LEU A N 1
ATOM 1448 C CA . LEU A 1 184 ? 28.685 11.399 -11.082 1.00 49.56 184 LEU A CA 1
ATOM 1449 C C . LEU A 1 184 ? 30.215 11.418 -11.257 1.00 49.56 184 LEU A C 1
ATOM 1451 O O . LEU A 1 184 ? 30.915 11.899 -10.366 1.00 49.56 184 LEU A O 1
ATOM 1455 N N . GLY A 1 185 ? 30.756 10.891 -12.361 1.00 53.75 185 GLY A N 1
ATOM 1456 C CA . GLY A 1 185 ? 32.200 10.863 -12.619 1.00 53.75 185 GLY A CA 1
ATOM 1457 C C . GLY A 1 185 ? 33.011 10.002 -11.639 1.00 53.75 185 GLY A C 1
ATOM 1458 O O . GLY A 1 185 ? 34.243 10.052 -11.647 1.00 53.75 185 GLY A O 1
ATOM 1459 N N . VAL A 1 186 ? 32.358 9.178 -10.811 1.00 52.59 186 VAL A N 1
ATOM 1460 C CA . VAL A 1 186 ? 33.015 8.272 -9.853 1.00 52.59 186 VAL A CA 1
ATOM 1461 C C . VAL A 1 186 ? 33.409 6.994 -10.597 1.00 52.59 186 VAL A C 1
ATOM 1463 O O . VAL A 1 186 ? 32.836 5.925 -10.425 1.00 52.59 186 VAL A O 1
ATOM 1466 N N . GLY A 1 187 ? 34.373 7.138 -11.503 1.00 48.62 187 GLY A N 1
ATOM 1467 C CA . GLY A 1 187 ? 34.890 6.054 -12.342 1.00 48.62 187 GLY A CA 1
ATOM 1468 C C . GLY A 1 187 ? 36.324 6.265 -12.827 1.00 48.62 187 GLY A C 1
ATOM 1469 O O . GLY A 1 187 ? 36.870 5.405 -13.509 1.00 48.62 187 GLY A O 1
ATOM 1470 N N . ARG A 1 188 ? 36.966 7.379 -12.455 1.00 48.00 188 ARG A N 1
ATOM 1471 C CA . ARG A 1 188 ? 38.396 7.607 -12.687 1.00 48.00 188 ARG A CA 1
ATOM 1472 C C . ARG A 1 188 ? 39.129 7.703 -11.357 1.00 48.00 188 ARG A C 1
ATOM 1474 O O . ARG A 1 188 ? 39.568 8.767 -10.943 1.00 48.00 188 ARG A O 1
ATOM 1481 N N . LEU A 1 189 ? 39.251 6.570 -10.670 1.00 46.12 189 LEU A N 1
ATOM 1482 C CA . LEU A 1 189 ? 40.450 6.365 -9.865 1.00 46.12 189 LEU A CA 1
ATOM 1483 C C . LEU A 1 189 ? 41.556 6.063 -10.871 1.00 46.12 189 LEU A C 1
ATOM 1485 O O . LEU A 1 189 ? 41.688 4.927 -11.326 1.00 46.12 189 LEU A O 1
ATOM 1489 N N . ASP A 1 190 ? 42.294 7.100 -11.267 1.00 45.03 190 ASP A N 1
ATOM 1490 C CA . ASP A 1 190 ? 43.564 6.917 -11.955 1.00 45.03 190 ASP A CA 1
ATOM 1491 C C . ASP A 1 190 ? 44.418 6.016 -11.065 1.00 45.03 190 ASP A C 1
ATOM 1493 O O . ASP A 1 190 ? 44.807 6.375 -9.950 1.00 45.03 190 ASP A O 1
ATOM 1497 N N . LYS A 1 191 ? 44.638 4.786 -11.529 1.00 44.38 191 LYS A N 1
ATOM 1498 C CA . LYS A 1 191 ? 45.586 3.874 -10.904 1.00 44.38 191 LYS A CA 1
ATOM 1499 C C . LYS A 1 191 ? 46.929 4.616 -10.890 1.00 44.38 191 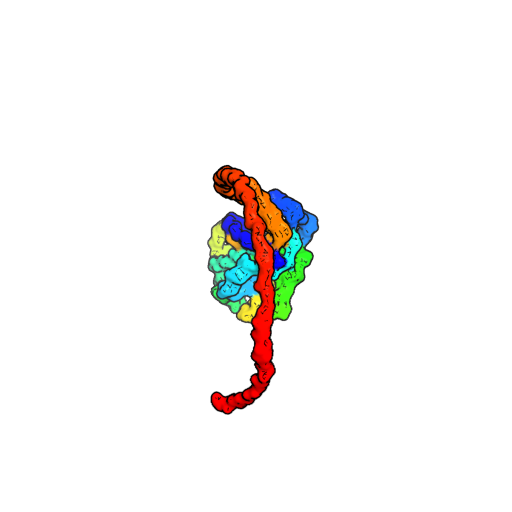LYS A C 1
ATOM 1501 O O . LYS A 1 191 ? 47.366 5.012 -11.972 1.00 44.38 191 LYS A O 1
ATOM 1506 N N . PRO A 1 192 ? 47.573 4.837 -9.726 1.00 41.56 192 PRO A N 1
ATOM 1507 C CA . PRO A 1 192 ? 48.869 5.494 -9.714 1.00 41.56 192 PRO A CA 1
ATOM 1508 C C . PRO A 1 192 ? 49.802 4.687 -10.614 1.00 41.56 192 PRO A C 1
ATOM 1510 O O . PRO A 1 192 ? 49.873 3.458 -10.488 1.00 41.56 192 PRO A O 1
ATOM 1513 N N . ALA A 1 193 ? 50.441 5.365 -11.567 1.00 45.16 193 ALA A N 1
ATOM 1514 C CA . ALA A 1 193 ? 51.412 4.736 -12.444 1.00 45.16 193 ALA A CA 1
ATOM 1515 C C . ALA A 1 193 ? 52.475 4.031 -11.578 1.00 45.16 193 ALA A C 1
ATOM 1517 O O . ALA A 1 193 ? 52.925 4.615 -10.586 1.00 45.16 193 ALA A O 1
ATOM 1518 N N . PRO A 1 194 ? 52.858 2.782 -11.898 1.00 50.56 194 PRO A N 1
ATOM 1519 C CA . PRO A 1 194 ? 53.972 2.135 -11.221 1.00 50.56 194 PRO A CA 1
ATOM 1520 C C . PRO A 1 194 ? 55.227 3.002 -11.387 1.00 50.56 194 PRO A C 1
ATOM 1522 O O . PRO A 1 194 ? 55.429 3.538 -12.480 1.00 50.56 194 PRO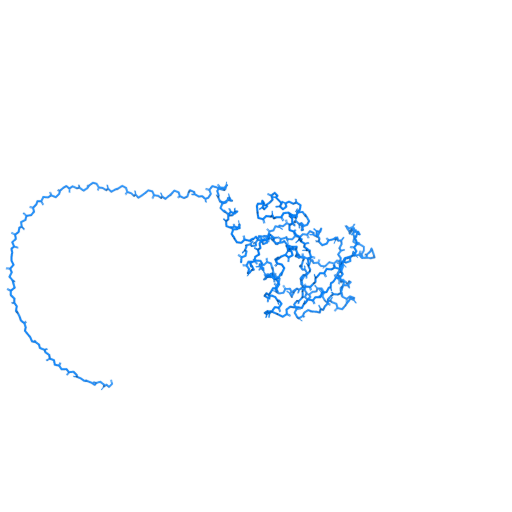 A O 1
ATOM 1525 N N . PRO A 1 195 ? 56.055 3.162 -10.342 1.00 49.25 195 PRO A N 1
ATOM 1526 C CA . PRO A 1 195 ? 57.293 3.918 -10.460 1.00 49.25 195 PRO A CA 1
ATOM 1527 C C . PRO A 1 195 ? 58.187 3.306 -11.548 1.00 49.25 195 PRO A C 1
ATOM 1529 O O . PRO A 1 195 ? 58.273 2.083 -11.682 1.00 49.25 195 PRO A O 1
ATOM 1532 N N . GLU A 1 196 ? 58.810 4.181 -12.339 1.00 50.84 196 GLU A N 1
ATOM 1533 C CA . GLU A 1 196 ? 59.748 3.833 -13.409 1.00 50.84 196 GLU A CA 1
ATOM 1534 C C . GLU A 1 196 ? 60.884 2.941 -12.871 1.00 50.84 196 GLU A C 1
ATOM 1536 O O . GLU A 1 196 ? 61.455 3.253 -11.822 1.00 50.84 196 GLU A O 1
ATOM 1541 N N . PRO A 1 197 ? 61.228 1.830 -13.550 1.00 48.62 197 PRO A N 1
ATOM 1542 C CA . PRO A 1 197 ? 62.343 0.993 -13.134 1.00 48.62 197 PRO A CA 1
ATOM 1543 C C . PRO A 1 197 ? 63.675 1.688 -13.442 1.00 48.62 197 PRO A C 1
ATOM 1545 O O . PRO A 1 197 ? 63.912 2.134 -14.566 1.00 48.62 197 PRO A O 1
ATOM 1548 N N . GLU A 1 198 ? 64.560 1.746 -12.446 1.00 52.19 198 GLU A N 1
ATOM 1549 C CA . GLU A 1 198 ? 65.942 2.196 -12.623 1.00 52.19 198 GLU A CA 1
ATOM 1550 C C . GLU A 1 198 ? 66.680 1.333 -13.671 1.00 52.19 198 GLU A C 1
ATOM 1552 O O . GLU A 1 198 ? 66.486 0.112 -13.725 1.00 52.19 198 GLU A O 1
ATOM 1557 N N . PRO A 1 199 ? 67.541 1.933 -14.514 1.00 42.97 199 PRO A N 1
ATOM 1558 C CA . PRO A 1 199 ? 68.243 1.211 -15.566 1.00 42.97 199 PRO A CA 1
ATOM 1559 C C . PRO A 1 199 ? 69.315 0.277 -14.988 1.00 42.97 199 PRO A C 1
ATOM 1561 O O . PRO A 1 199 ? 70.248 0.696 -14.304 1.00 42.97 199 PRO A O 1
ATOM 1564 N N . VAL A 1 200 ? 69.194 -1.007 -15.323 1.00 50.47 200 VAL A N 1
ATOM 1565 C CA . VAL A 1 200 ? 70.155 -2.064 -14.990 1.00 50.47 200 VAL A CA 1
ATOM 1566 C C . VAL A 1 200 ? 71.449 -1.858 -15.788 1.00 50.47 200 VAL A C 1
ATOM 1568 O O . VAL A 1 200 ? 71.428 -1.832 -17.020 1.00 50.47 200 VAL A O 1
ATOM 1571 N N . ALA A 1 201 ? 72.586 -1.738 -15.099 1.00 41.09 201 ALA A N 1
ATOM 1572 C CA . ALA A 1 201 ? 73.910 -1.761 -15.721 1.00 41.09 201 ALA A CA 1
ATOM 1573 C C . ALA A 1 201 ? 74.288 -3.194 -16.179 1.00 41.09 201 ALA A C 1
ATOM 1575 O O . ALA A 1 201 ? 73.942 -4.163 -15.500 1.00 41.09 201 ALA A O 1
ATOM 1576 N N . PRO A 1 202 ? 74.986 -3.359 -17.320 1.00 41.31 202 PRO A N 1
ATOM 1577 C CA . PRO A 1 202 ? 75.171 -4.654 -17.974 1.00 41.31 202 PRO A CA 1
ATOM 1578 C C . PRO A 1 202 ? 76.187 -5.572 -17.276 1.00 41.31 202 PRO A C 1
ATOM 1580 O O . PRO A 1 202 ? 77.229 -5.138 -16.785 1.00 41.31 202 PRO A O 1
ATOM 1583 N N . ALA A 1 203 ? 75.875 -6.870 -17.295 1.00 46.09 203 ALA A N 1
ATOM 1584 C CA . ALA A 1 203 ? 76.679 -7.964 -16.758 1.00 46.09 203 ALA A CA 1
ATOM 1585 C C . ALA A 1 203 ? 78.010 -8.175 -17.508 1.00 46.09 203 ALA A C 1
ATOM 1587 O O . ALA A 1 203 ? 78.085 -8.009 -18.726 1.00 46.09 203 ALA A O 1
ATOM 1588 N N . GLN A 1 204 ? 79.032 -8.642 -16.782 1.00 36.66 204 GLN A N 1
ATOM 1589 C CA . GLN A 1 204 ? 80.259 -9.228 -17.340 1.00 36.66 204 GLN A CA 1
ATOM 1590 C C . GLN A 1 204 ? 80.414 -10.707 -16.922 1.00 36.66 204 GLN A C 1
ATOM 1592 O O . GLN A 1 204 ? 79.839 -11.112 -15.910 1.00 36.66 204 GLN A O 1
ATOM 1597 N N . PRO A 1 205 ? 81.125 -11.537 -17.717 1.00 41.38 205 PRO A N 1
ATOM 1598 C CA . PRO A 1 205 ? 80.792 -12.950 -17.900 1.00 41.38 205 PRO A CA 1
ATOM 1599 C C . PRO A 1 205 ? 81.674 -13.953 -17.129 1.00 41.38 205 PRO A C 1
ATOM 1601 O O . PRO A 1 205 ? 82.890 -13.817 -17.064 1.00 41.38 205 PRO A O 1
ATOM 1604 N N . SER A 1 206 ? 81.001 -15.007 -16.650 1.00 41.84 206 SER A N 1
ATOM 1605 C CA . SER A 1 206 ? 81.367 -16.438 -16.578 1.00 41.84 206 SER A CA 1
ATOM 1606 C C . SER A 1 206 ? 82.824 -16.888 -16.370 1.00 41.84 206 SER A C 1
ATOM 1608 O O . SER A 1 206 ? 83.655 -16.754 -17.266 1.00 41.84 206 SER A O 1
ATOM 1610 N N . THR A 1 207 ? 83.033 -17.712 -15.335 1.00 33.41 207 THR A N 1
ATOM 1611 C CA . THR A 1 207 ? 83.976 -18.844 -15.374 1.00 33.41 207 THR A CA 1
ATOM 1612 C C . THR A 1 207 ? 83.375 -20.102 -14.737 1.00 33.41 207 THR A C 1
ATOM 1614 O O . THR A 1 207 ? 82.815 -20.089 -13.645 1.00 33.41 207 THR A O 1
ATOM 1617 N N . LYS A 1 208 ? 83.484 -21.190 -15.502 1.00 42.41 208 LYS A N 1
ATOM 1618 C CA . LYS A 1 208 ? 83.074 -22.576 -15.255 1.00 42.41 208 LYS A CA 1
ATOM 1619 C C . LYS A 1 208 ? 84.178 -23.318 -14.492 1.00 42.41 208 LYS A C 1
ATOM 1621 O O . LYS A 1 208 ? 85.309 -23.251 -14.958 1.00 42.41 208 LYS A O 1
ATOM 1626 N N . VAL A 1 209 ? 83.851 -24.112 -13.464 1.00 38.16 209 VAL A N 1
ATOM 1627 C CA . VAL A 1 209 ? 84.571 -25.367 -13.134 1.00 38.16 209 VAL A CA 1
ATOM 1628 C C . VAL A 1 209 ? 83.582 -26.401 -12.563 1.00 38.16 209 VAL A C 1
ATOM 1630 O O . VAL A 1 209 ? 82.619 -26.051 -11.892 1.00 38.16 209 VAL A O 1
ATOM 1633 N N . GLU A 1 210 ? 83.819 -27.654 -12.944 1.00 38.22 210 GLU A N 1
ATOM 1634 C CA . GLU A 1 210 ? 82.987 -28.871 -12.919 1.00 38.22 210 GLU A CA 1
ATOM 1635 C C . GLU A 1 210 ? 83.174 -29.730 -11.624 1.00 38.22 210 GLU A C 1
ATOM 1637 O O . GLU A 1 210 ? 83.793 -29.231 -10.685 1.00 38.22 210 GLU A O 1
ATOM 1642 N N . PRO A 1 211 ? 82.624 -30.968 -11.494 1.00 57.59 211 PRO A N 1
ATOM 1643 C CA . PRO A 1 211 ? 82.018 -31.493 -10.262 1.00 57.59 211 PRO A CA 1
ATOM 1644 C C . PRO A 1 211 ? 82.779 -32.677 -9.622 1.00 57.59 211 PRO A C 1
ATOM 1646 O O . PRO A 1 211 ? 83.623 -33.293 -10.264 1.00 57.59 211 PRO A O 1
ATOM 1649 N N . THR A 1 212 ? 82.384 -33.097 -8.412 1.00 32.78 212 THR A N 1
ATOM 1650 C CA . THR A 1 212 ? 82.660 -34.455 -7.882 1.00 32.78 212 THR A CA 1
ATOM 1651 C C . THR A 1 212 ? 81.622 -34.892 -6.833 1.00 32.78 212 THR A C 1
ATOM 1653 O O . THR A 1 212 ? 81.531 -34.309 -5.756 1.00 32.78 212 THR A O 1
ATOM 1656 N N . THR A 1 213 ? 80.859 -35.936 -7.165 1.00 34.50 213 THR A N 1
ATOM 1657 C CA . THR A 1 213 ? 80.163 -36.925 -6.299 1.00 34.50 213 THR A CA 1
ATOM 1658 C C . THR A 1 213 ? 81.189 -37.901 -5.655 1.00 34.50 213 THR A C 1
ATOM 1660 O O . THR A 1 213 ? 82.368 -37.748 -5.982 1.00 34.50 213 THR A O 1
ATOM 1663 N N . PRO A 1 214 ? 80.851 -38.978 -4.886 1.00 49.97 214 PRO A N 1
ATOM 1664 C CA . PRO A 1 214 ? 79.586 -39.459 -4.271 1.00 49.97 214 PRO A CA 1
ATOM 1665 C C . PRO A 1 214 ? 79.754 -40.059 -2.827 1.00 49.97 214 PRO A C 1
ATOM 1667 O O . PRO A 1 214 ? 80.825 -39.977 -2.232 1.00 49.97 214 PRO A O 1
ATOM 1670 N N . SER A 1 215 ? 78.707 -40.769 -2.359 1.00 34.59 215 SER A N 1
ATOM 1671 C CA . SER A 1 215 ? 78.706 -41.905 -1.395 1.00 34.59 215 SER A CA 1
ATOM 1672 C C . SER A 1 215 ? 78.657 -41.548 0.091 1.00 34.59 215 SER A C 1
ATOM 1674 O O . SER A 1 215 ? 79.340 -40.637 0.530 1.00 34.59 215 SER A O 1
ATOM 1676 N N . GLY A 1 216 ? 77.918 -42.215 0.974 1.00 33.38 216 GLY A N 1
ATOM 1677 C CA . GLY A 1 216 ? 76.981 -43.353 1.002 1.00 33.38 216 GLY A CA 1
ATOM 1678 C C . GLY A 1 216 ? 76.241 -43.200 2.354 1.00 33.38 216 GLY A C 1
ATOM 1679 O O . GLY A 1 216 ? 76.348 -42.146 2.972 1.00 33.38 216 GLY A O 1
ATOM 1680 N N . ASP A 1 217 ? 75.526 -44.114 2.980 1.00 36.25 217 ASP A N 1
ATOM 1681 C CA . ASP A 1 217 ? 75.093 -45.492 2.801 1.00 36.25 217 ASP A CA 1
ATOM 1682 C C . ASP A 1 217 ? 74.274 -45.763 4.085 1.00 36.25 217 ASP A C 1
ATOM 1684 O O . ASP A 1 217 ? 74.695 -45.313 5.150 1.00 36.25 217 ASP A O 1
ATOM 1688 N N . THR A 1 218 ? 73.178 -46.523 3.994 1.00 36.72 218 THR A N 1
ATOM 1689 C CA . THR A 1 218 ? 72.457 -47.225 5.092 1.00 36.72 218 THR A CA 1
ATOM 1690 C C . THR A 1 218 ? 71.967 -46.445 6.340 1.00 36.72 218 THR A C 1
ATOM 1692 O O . THR A 1 218 ? 72.641 -45.605 6.910 1.00 36.72 218 THR A O 1
ATOM 1695 N N . GLY A 1 219 ? 70.790 -46.713 6.903 1.00 39.06 219 GLY A N 1
ATOM 1696 C CA . GLY A 1 219 ? 69.948 -47.887 6.753 1.00 39.06 219 GLY A CA 1
ATOM 1697 C C . GLY A 1 219 ? 68.598 -47.737 7.451 1.00 39.06 219 GLY A C 1
ATOM 1698 O O . GLY A 1 219 ? 68.330 -46.791 8.191 1.00 39.06 219 GLY A O 1
ATOM 1699 N N . GLU A 1 220 ? 67.760 -48.709 7.121 1.00 37.53 220 GLU A N 1
ATOM 1700 C CA . GLU A 1 220 ? 66.457 -49.026 7.689 1.00 37.53 220 GLU A CA 1
ATOM 1701 C C . GLU A 1 220 ? 66.509 -49.350 9.188 1.00 37.53 220 GLU A C 1
ATOM 1703 O O . GLU A 1 220 ? 67.480 -49.925 9.681 1.00 37.53 220 GLU A O 1
ATOM 1708 N N . GLY A 1 221 ? 65.381 -49.129 9.867 1.00 36.06 221 GLY A N 1
ATOM 1709 C CA . GLY A 1 221 ? 64.951 -49.992 10.971 1.00 36.06 221 GLY A CA 1
ATOM 1710 C C . GLY A 1 221 ? 64.057 -49.318 12.020 1.00 36.06 221 GLY A C 1
ATOM 1711 O O . GLY A 1 221 ? 64.234 -48.132 12.264 1.00 36.06 221 GLY A O 1
ATOM 1712 N N . PRO A 1 222 ? 63.078 -50.032 12.613 1.00 49.47 222 PRO A N 1
ATOM 1713 C CA . PRO A 1 222 ? 61.710 -49.518 12.762 1.00 49.47 222 PRO A CA 1
ATOM 1714 C C . PRO A 1 222 ? 61.156 -49.528 14.209 1.00 49.47 222 PRO A C 1
ATOM 1716 O O . PRO A 1 222 ? 61.774 -50.139 15.070 1.00 49.47 222 PRO A O 1
ATOM 1719 N N . LEU A 1 223 ? 59.937 -48.964 14.380 1.00 40.47 223 LEU A N 1
ATOM 1720 C CA . LEU A 1 223 ? 58.907 -49.245 15.425 1.00 40.47 223 LEU A CA 1
ATOM 1721 C C . LEU A 1 223 ? 59.345 -48.939 16.893 1.00 40.47 223 LEU A C 1
ATOM 1723 O O . LEU A 1 223 ? 60.525 -48.925 17.190 1.00 40.47 223 LEU A O 1
ATOM 1727 N N . GLU A 1 224 ? 58.530 -48.572 17.889 1.00 40.59 224 GLU A N 1
ATOM 1728 C CA . GLU A 1 224 ? 57.167 -48.947 18.296 1.00 40.59 224 GLU A CA 1
ATOM 1729 C C . GLU A 1 224 ? 56.728 -48.072 19.517 1.00 40.59 224 GLU A C 1
ATOM 1731 O O . GLU A 1 224 ? 57.577 -47.418 20.119 1.00 40.59 224 GLU A O 1
ATOM 1736 N N . GLU A 1 225 ? 55.423 -48.111 19.848 1.00 40.34 225 GLU A N 1
ATOM 1737 C CA . GLU A 1 225 ? 54.702 -47.847 21.132 1.00 40.34 225 GLU A CA 1
ATOM 1738 C C . GLU A 1 225 ? 54.969 -46.574 21.972 1.00 40.34 225 GLU A C 1
ATOM 1740 O O . GLU A 1 225 ? 56.081 -46.233 22.353 1.00 40.34 225 GLU A O 1
ATOM 1745 N N . GLU A 1 226 ? 53.958 -45.731 22.212 1.00 39.12 226 GLU A N 1
ATOM 1746 C CA . GLU A 1 226 ? 52.859 -45.865 23.199 1.00 39.12 226 GLU A CA 1
ATOM 1747 C C . GLU A 1 226 ? 53.320 -45.694 24.661 1.00 39.12 226 GLU A C 1
ATOM 1749 O O . GLU A 1 226 ? 53.865 -46.601 25.285 1.00 39.12 226 GLU A O 1
ATOM 1754 N N . THR A 1 227 ? 53.080 -44.500 25.219 1.00 45.69 227 THR A N 1
ATOM 1755 C CA . THR A 1 227 ? 52.588 -44.266 26.594 1.00 45.69 227 THR A CA 1
ATOM 1756 C C . THR A 1 227 ? 52.164 -42.813 26.784 1.00 45.69 227 THR A C 1
ATOM 1758 O O . THR A 1 227 ? 52.807 -41.918 26.188 1.00 45.69 227 THR A O 1
#

Secondary structure (DSSP, 8-state):
--EEEEEEEE-HHHHHHTHHHHHGGG--TTS-EEEEEEEEEGGGHHHHHTHHHHS--SS-EEEEEE--STTHHHHHHTT--TTTEEEEEEEEEGGGHHHHHHIIIIIS-PEEEEEEEEEPPGGG--TT------EEEEEEE-TTSPP-SEEEESS-GGG--EEEEEEE-HHHHHHHHHHHHHHTTTT---PPPPPPPPPPPPP------------------------

Foldseek 3Di:
DWFKDKDAFDFLLRCLVCVCVPQPPLDDPPFDKDKEKEKEFPVCVVVVLCLLVVFADSHKKKKFWDQDDLCQVVCVVVVFHSNGIIIMIMMGGPVRVCRSCVCVCPVQVKDKDKAKEAEDDCVSVDPQADHDDIDIHIYTYGPVGDDHHYDYDSYPNRPDTGIMMITGHHVSVVVVVVVVCVVVVVPDPPDPPDDDDDDDDDDDDDDDDDDDDDDDDDDDDDDDDDD